Protein AF-A0A0F9LMU4-F1 (afdb_monomer_lite)

Structure (mmCIF, N/CA/C/O backbone):
data_AF-A0A0F9LMU4-F1
#
_entry.id   AF-A0A0F9LMU4-F1
#
loop_
_atom_site.group_PDB
_atom_site.id
_atom_site.type_symbol
_atom_site.label_atom_id
_atom_site.label_alt_id
_atom_site.label_comp_id
_atom_site.label_asym_id
_atom_site.label_entity_id
_atom_site.label_seq_id
_atom_site.pdbx_PDB_ins_code
_atom_site.Cartn_x
_atom_site.Cartn_y
_atom_site.Cartn_z
_atom_site.occupancy
_atom_site.B_iso_or_equiv
_atom_site.auth_seq_id
_atom_site.auth_comp_id
_atom_site.auth_asym_id
_atom_site.auth_atom_id
_atom_site.pdbx_PDB_model_num
ATOM 1 N N . MET A 1 1 ? -14.928 20.317 10.420 1.00 42.31 1 MET A N 1
ATOM 2 C CA . MET A 1 1 ? -14.097 19.118 10.669 1.00 42.31 1 MET A CA 1
ATOM 3 C C . MET A 1 1 ? -14.997 18.033 11.236 1.00 42.31 1 MET A C 1
ATOM 5 O O . MET A 1 1 ? -15.622 18.282 12.255 1.00 42.31 1 MET A O 1
ATOM 9 N N . ALA A 1 2 ? -15.142 16.893 10.556 1.00 41.88 2 ALA A N 1
ATOM 10 C CA . ALA A 1 2 ? -15.911 15.764 11.082 1.00 41.88 2 ALA A CA 1
ATOM 11 C C . ALA A 1 2 ? -15.185 15.178 12.304 1.00 41.88 2 ALA A C 1
ATOM 13 O O . ALA A 1 2 ? -13.968 15.004 12.253 1.00 41.88 2 ALA A O 1
ATOM 14 N N . ASP A 1 3 ? -15.907 14.909 13.393 1.00 44.94 3 ASP A N 1
ATOM 15 C CA . ASP A 1 3 ? -15.361 14.328 14.623 1.00 44.94 3 ASP A CA 1
ATOM 16 C C . ASP A 1 3 ? -14.855 12.901 14.332 1.00 44.94 3 ASP A C 1
ATOM 18 O O . ASP A 1 3 ? -15.612 11.926 14.314 1.00 44.94 3 ASP A O 1
ATOM 22 N N . GLN A 1 4 ? -13.565 12.781 14.002 1.00 49.03 4 GLN A N 1
ATOM 23 C CA . GLN A 1 4 ? -12.946 11.538 13.527 1.00 49.03 4 GLN A CA 1
ATOM 24 C C . GLN A 1 4 ? -12.844 10.439 14.608 1.00 49.03 4 GLN A C 1
ATOM 26 O O . GLN A 1 4 ? -12.289 9.377 14.335 1.00 49.03 4 GLN A O 1
ATOM 31 N N . GLY A 1 5 ? -13.349 10.650 15.833 1.00 53.41 5 GLY A N 1
ATOM 32 C CA . GLY A 1 5 ? -12.989 9.806 16.981 1.00 53.41 5 GLY A CA 1
ATOM 33 C C . GLY A 1 5 ? -14.108 9.089 17.742 1.00 53.41 5 GLY A C 1
ATOM 34 O O . GLY A 1 5 ? -13.794 8.223 18.564 1.00 53.41 5 GLY A O 1
ATOM 35 N N . ARG A 1 6 ? -15.394 9.414 17.548 1.00 58.44 6 ARG A N 1
ATOM 36 C CA . ARG A 1 6 ? -16.415 9.101 18.577 1.00 58.44 6 ARG A CA 1
ATOM 37 C C . ARG A 1 6 ? -17.652 8.357 18.077 1.00 58.44 6 ARG A C 1
ATOM 39 O O . ARG A 1 6 ? -18.775 8.691 18.428 1.00 58.44 6 ARG A O 1
ATOM 46 N N . TRP A 1 7 ? -17.452 7.302 17.295 1.00 61.25 7 TRP A N 1
ATOM 47 C CA . TRP A 1 7 ? -18.550 6.452 16.832 1.00 61.25 7 TRP A CA 1
ATOM 48 C C . TRP A 1 7 ? -18.740 5.283 17.811 1.00 61.25 7 TRP A C 1
ATOM 50 O O . TRP A 1 7 ? -17.792 4.551 18.119 1.00 61.25 7 TRP A O 1
ATOM 60 N N . PHE A 1 8 ? -19.959 5.121 18.332 1.00 68.38 8 PHE A N 1
ATOM 61 C CA . PHE A 1 8 ? -20.390 3.909 19.029 1.00 68.38 8 PHE A CA 1
ATOM 62 C C . PHE A 1 8 ? -21.061 2.996 18.009 1.00 68.38 8 PHE A C 1
ATOM 64 O O . PHE A 1 8 ? -22.099 3.340 17.444 1.00 68.38 8 PHE A O 1
ATOM 71 N N . LYS A 1 9 ? -20.420 1.862 17.718 1.00 69.88 9 LYS A N 1
ATOM 72 C CA . LYS A 1 9 ? -20.885 0.937 16.693 1.00 69.88 9 LYS A CA 1
ATOM 73 C C . LYS A 1 9 ? -21.822 -0.081 17.328 1.00 69.88 9 LYS A C 1
ATOM 75 O O . LYS A 1 9 ? -21.384 -1.013 17.994 1.00 69.88 9 LYS A O 1
ATOM 80 N N . LEU A 1 10 ? -23.115 0.087 17.088 1.00 73.12 10 LEU A N 1
ATOM 81 C CA . LEU A 1 10 ? -24.091 -0.948 17.386 1.00 73.12 10 LEU A CA 1
ATOM 82 C C . LEU A 1 10 ? -24.068 -1.967 16.242 1.00 73.12 10 LEU A C 1
ATOM 84 O O . LEU A 1 10 ? -24.432 -1.654 15.109 1.00 73.12 10 LEU A O 1
ATOM 88 N N . TRP A 1 11 ? -23.561 -3.166 16.507 1.00 72.56 11 TRP A N 1
ATOM 89 C CA . TRP A 1 11 ? -23.526 -4.233 15.510 1.00 72.56 11 TRP A CA 1
ATOM 90 C C . TRP A 1 11 ? -24.927 -4.815 15.317 1.00 72.56 11 TRP A C 1
ATOM 92 O O . TRP A 1 11 ? -25.679 -4.918 16.279 1.00 72.56 11 TRP A O 1
ATOM 102 N N . ILE A 1 12 ? -25.252 -5.266 14.099 1.00 72.44 12 ILE A N 1
ATOM 103 C CA . ILE A 1 12 ? -26.524 -5.960 13.803 1.00 72.44 12 ILE A CA 1
ATOM 104 C C . ILE A 1 12 ? -26.724 -7.156 14.747 1.00 72.44 12 ILE A C 1
ATOM 106 O O . ILE A 1 12 ? -27.839 -7.443 15.167 1.00 72.44 12 ILE A O 1
ATOM 110 N N . THR A 1 13 ? -25.626 -7.800 15.151 1.00 74.44 13 THR A N 1
ATOM 111 C CA . THR A 1 13 ? -25.626 -8.916 16.102 1.00 74.44 13 THR A CA 1
ATOM 112 C C . THR A 1 13 ? -26.146 -8.548 17.490 1.00 74.44 13 THR A C 1
ATOM 114 O O . THR A 1 13 ? -26.478 -9.452 18.239 1.00 74.44 13 THR A O 1
ATOM 117 N N . ALA A 1 14 ? -26.229 -7.261 17.854 1.00 82.19 14 ALA A N 1
ATOM 118 C CA . ALA A 1 14 ? -26.833 -6.841 19.119 1.00 82.19 14 ALA A CA 1
ATOM 119 C C . ALA A 1 14 ? -28.329 -7.196 19.191 1.00 82.19 14 ALA A C 1
ATOM 121 O O . ALA A 1 14 ? -28.829 -7.458 20.277 1.00 82.19 14 ALA A O 1
ATOM 122 N N . ASN A 1 15 ? -29.020 -7.267 18.046 1.00 78.62 15 ASN A N 1
ATOM 123 C CA . ASN A 1 15 ? -30.423 -7.692 17.983 1.00 78.62 15 ASN A CA 1
ATOM 124 C C . ASN A 1 15 ? -30.608 -9.199 18.204 1.00 78.62 15 ASN A C 1
ATOM 126 O O . ASN A 1 15 ? -31.727 -9.647 18.411 1.00 78.62 15 ASN A O 1
ATOM 130 N N . THR A 1 16 ? -29.533 -9.981 18.107 1.00 81.75 16 THR A N 1
ATOM 131 C CA . THR A 1 16 ? -29.550 -11.444 18.240 1.00 81.75 16 THR A CA 1
ATOM 132 C C . THR A 1 16 ? -28.607 -11.909 19.348 1.00 81.75 16 THR A C 1
ATOM 134 O O . THR A 1 16 ? -28.132 -13.041 19.314 1.00 81.75 16 THR A O 1
ATOM 137 N N . ASP A 1 17 ? -28.231 -11.015 20.265 1.00 85.62 17 ASP A N 1
ATOM 138 C CA . ASP A 1 17 ? -27.336 -11.342 21.368 1.00 85.62 17 ASP A CA 1
ATOM 139 C C . ASP A 1 17 ? -28.154 -11.884 22.549 1.00 85.62 17 ASP A C 1
ATOM 141 O O . ASP A 1 17 ? -28.981 -11.135 23.078 1.00 85.62 17 ASP A O 1
ATOM 145 N N . PRO A 1 18 ? -27.920 -13.129 23.003 1.00 89.06 18 PRO A N 1
ATOM 146 C CA . PRO A 1 18 ? -28.661 -13.707 24.125 1.00 89.06 18 PRO A CA 1
ATOM 147 C C . PRO A 1 18 ? -28.556 -12.882 25.417 1.00 89.06 18 PRO A C 1
ATOM 149 O O . PRO A 1 18 ? -29.489 -12.855 26.218 1.00 89.06 18 PRO A O 1
ATOM 152 N N . ASP A 1 19 ? -27.444 -12.162 25.612 1.00 88.44 19 ASP A N 1
ATOM 153 C CA . ASP A 1 19 ? -27.254 -11.304 26.786 1.00 88.44 19 ASP A CA 1
ATOM 154 C C . ASP A 1 19 ? -28.173 -10.067 26.755 1.00 88.44 19 ASP A C 1
ATOM 156 O O . ASP A 1 19 ? -28.460 -9.481 27.799 1.00 88.44 19 ASP A O 1
ATOM 160 N N . LEU A 1 20 ? -28.606 -9.640 25.562 1.00 90.69 20 LEU A N 1
ATOM 161 C CA . LEU A 1 20 ? -29.430 -8.444 25.345 1.00 90.69 20 LEU A CA 1
ATOM 162 C C . LEU A 1 20 ? -30.905 -8.774 25.102 1.00 90.69 20 LEU A C 1
ATOM 164 O O . LEU A 1 20 ? -31.745 -7.899 25.302 1.00 90.69 20 LEU A O 1
ATOM 168 N N . GLU A 1 21 ? -31.223 -10.011 24.717 1.00 88.56 21 GLU A N 1
ATOM 169 C CA . GLU A 1 21 ? -32.582 -10.474 24.398 1.00 88.56 21 GLU A CA 1
ATOM 170 C C . GLU A 1 21 ? -33.564 -10.290 25.565 1.00 88.56 21 GLU A C 1
ATOM 172 O O . GLU A 1 21 ? -34.730 -9.962 25.363 1.00 88.56 21 GLU A O 1
ATOM 177 N N . ASN A 1 22 ? -33.074 -10.416 26.800 1.00 89.38 22 ASN A N 1
ATOM 178 C CA . ASN A 1 22 ? -33.888 -10.267 28.008 1.00 89.38 22 ASN A CA 1
ATOM 179 C C . ASN A 1 22 ? -34.106 -8.804 28.438 1.00 89.38 22 ASN A C 1
ATOM 181 O O . ASN A 1 22 ? -34.811 -8.545 29.417 1.00 89.38 22 ASN A O 1
ATOM 185 N N . LEU A 1 23 ? -33.498 -7.827 27.754 1.00 93.50 23 LEU A N 1
ATOM 186 C CA . LEU A 1 23 ? -33.724 -6.418 28.060 1.00 93.50 23 LEU A CA 1
ATOM 187 C C . LEU A 1 23 ? -35.050 -5.950 27.463 1.00 93.50 23 LEU A C 1
ATOM 189 O O . LEU A 1 23 ? -35.332 -6.139 26.283 1.00 93.50 23 LEU A O 1
ATOM 193 N N . THR A 1 24 ? -35.832 -5.221 28.259 1.00 95.31 24 THR A N 1
ATOM 194 C CA . THR A 1 24 ? -36.949 -4.443 27.713 1.00 95.31 24 THR A CA 1
ATOM 195 C C . THR A 1 24 ? -36.428 -3.443 26.680 1.00 95.31 24 THR A C 1
ATOM 197 O O . THR A 1 24 ? -35.298 -2.960 26.789 1.00 95.31 24 THR A O 1
ATOM 200 N N . LEU A 1 25 ? -37.260 -3.066 25.705 1.00 94.25 25 LEU A N 1
ATOM 201 C CA . LEU A 1 25 ? -36.871 -2.101 24.668 1.00 94.25 25 LEU A CA 1
ATOM 202 C C . LEU A 1 25 ? -36.347 -0.780 25.264 1.00 94.25 25 LEU A C 1
ATOM 204 O O . LEU A 1 25 ? -35.390 -0.190 24.759 1.00 94.25 25 LEU A O 1
ATOM 208 N N . GLU A 1 26 ? -36.937 -0.341 26.378 1.00 96.25 26 GLU A N 1
ATOM 209 C CA . GLU A 1 26 ? -36.482 0.829 27.127 1.00 96.25 26 GLU A CA 1
ATOM 210 C C . GLU A 1 26 ? -35.055 0.643 27.668 1.00 96.25 26 GLU A C 1
ATOM 212 O O . GLU A 1 26 ? -34.193 1.503 27.462 1.00 96.25 26 GLU A O 1
ATOM 217 N N . ASN A 1 27 ? -34.771 -0.493 28.310 1.00 95.75 27 ASN A N 1
ATOM 218 C CA . ASN A 1 27 ? -33.451 -0.779 28.868 1.00 95.75 27 ASN A CA 1
ATOM 219 C C . ASN A 1 27 ? -32.407 -1.065 27.784 1.00 95.75 27 ASN A C 1
ATOM 221 O O . ASN A 1 27 ? -31.263 -0.641 27.936 1.00 95.75 27 ASN A O 1
ATOM 225 N N . PHE A 1 28 ? -32.790 -1.673 26.661 1.00 94.81 28 PHE A N 1
ATOM 226 C CA . PHE A 1 28 ? -31.930 -1.801 25.484 1.00 94.81 28 PHE A CA 1
ATOM 227 C C . PHE A 1 28 ? -31.537 -0.422 24.927 1.00 94.81 28 PHE A C 1
ATOM 229 O O . PHE A 1 28 ? -30.363 -0.157 24.649 1.00 94.81 28 PHE A O 1
ATOM 236 N N . GLY A 1 29 ? -32.496 0.506 24.841 1.00 94.88 29 GLY A N 1
ATOM 237 C CA . GLY A 1 29 ? -32.233 1.893 24.456 1.00 94.88 29 GLY A CA 1
ATOM 238 C C . GLY A 1 29 ? -31.291 2.609 25.431 1.00 94.88 29 GLY A C 1
ATOM 239 O O . GLY A 1 29 ? -30.350 3.287 25.003 1.00 94.88 29 GLY A O 1
ATOM 240 N N . ARG A 1 30 ? -31.489 2.428 26.744 1.00 97.06 30 ARG A N 1
ATOM 241 C CA . ARG A 1 30 ? -30.582 2.960 27.780 1.00 97.06 30 ARG A CA 1
ATOM 242 C C . ARG A 1 30 ? -29.182 2.349 27.681 1.00 97.06 30 ARG A C 1
ATOM 244 O O . ARG A 1 30 ? -28.205 3.089 27.778 1.00 97.06 30 ARG A O 1
ATOM 251 N N . TRP A 1 31 ? -29.072 1.051 27.413 1.00 95.06 31 TRP A N 1
ATOM 252 C CA . TRP A 1 31 ? -27.801 0.353 27.211 1.00 95.06 31 TRP A CA 1
ATOM 253 C C . TRP A 1 31 ? -27.045 0.889 25.986 1.00 95.06 31 TRP A C 1
ATOM 255 O O . TRP A 1 31 ? -25.859 1.212 26.082 1.00 95.06 31 TRP A O 1
ATOM 265 N N . CYS A 1 32 ? -27.735 1.116 24.862 1.00 93.19 32 CYS A N 1
ATOM 266 C CA . CYS A 1 32 ? -27.133 1.725 23.670 1.00 93.19 32 CYS A CA 1
ATOM 267 C C . CYS A 1 32 ? -26.590 3.129 23.976 1.00 93.19 32 CYS A C 1
ATOM 269 O O . CYS A 1 32 ? -25.464 3.477 23.611 1.00 93.19 32 CYS A O 1
ATOM 271 N N . ARG A 1 33 ? -27.387 3.939 24.685 1.00 94.56 33 ARG A N 1
ATOM 272 C CA . ARG A 1 33 ? -26.988 5.285 25.111 1.00 94.56 33 ARG A CA 1
ATOM 273 C C . ARG A 1 33 ? -25.798 5.252 26.062 1.00 94.56 33 ARG A C 1
ATOM 275 O O . ARG A 1 33 ? -24.892 6.072 25.917 1.00 94.56 33 ARG A O 1
ATOM 282 N N . PHE A 1 34 ? -25.769 4.300 26.993 1.00 95.00 34 PHE A N 1
ATOM 283 C CA . PHE A 1 34 ? -24.627 4.099 27.875 1.00 95.00 34 PHE A CA 1
ATOM 284 C C . PHE A 1 34 ? -23.364 3.777 27.082 1.00 95.00 34 PHE A C 1
ATOM 286 O O . PHE A 1 34 ? -22.330 4.387 27.332 1.00 95.00 34 PHE A O 1
ATOM 293 N N . GLY A 1 35 ? -23.445 2.900 26.082 1.00 92.56 35 GLY A N 1
ATOM 294 C CA . GLY A 1 35 ? -22.307 2.597 25.219 1.00 92.56 35 GLY A CA 1
ATOM 295 C C . GLY A 1 35 ? -21.756 3.819 24.487 1.00 92.56 35 GLY A C 1
ATOM 296 O O . GLY A 1 35 ? -20.542 4.033 24.464 1.00 92.56 35 GLY A O 1
ATOM 297 N N . ALA A 1 36 ? -22.630 4.682 23.966 1.00 91.44 36 ALA A N 1
ATOM 298 C CA . ALA A 1 36 ? -22.216 5.954 23.376 1.00 91.44 36 ALA A CA 1
ATOM 299 C C . ALA A 1 36 ? -21.546 6.886 24.400 1.00 91.44 36 ALA A C 1
ATOM 301 O O . ALA A 1 36 ? -20.478 7.443 24.135 1.00 91.44 36 ALA A O 1
ATOM 302 N N . PHE A 1 37 ? -22.122 7.001 25.597 1.00 93.50 37 PHE A N 1
ATOM 303 C CA . PHE A 1 37 ? -21.564 7.806 26.683 1.00 93.50 37 PHE A CA 1
ATOM 304 C C . PHE A 1 37 ? -20.191 7.292 27.139 1.00 93.50 37 PHE A C 1
ATOM 306 O O . PHE A 1 37 ? -19.242 8.063 27.282 1.00 93.50 37 PHE A O 1
ATOM 313 N N . LEU A 1 38 ? -20.052 5.977 27.290 1.00 92.62 38 LEU A N 1
ATOM 314 C CA . LEU A 1 38 ? -18.822 5.301 27.685 1.00 92.62 38 LEU A CA 1
ATOM 315 C C . LEU A 1 38 ? -17.719 5.463 26.632 1.00 92.62 38 LEU A C 1
ATOM 317 O O . LEU A 1 38 ? -16.554 5.602 26.990 1.00 92.62 38 LEU A O 1
ATOM 321 N N . LYS A 1 39 ? -18.069 5.531 25.339 1.00 88.94 39 LYS A N 1
ATOM 322 C CA . LYS A 1 39 ? -17.109 5.867 24.272 1.00 88.94 39 LYS A CA 1
ATOM 323 C C . LYS A 1 39 ? -16.612 7.303 24.397 1.00 88.94 39 LYS A C 1
ATOM 325 O O . LYS A 1 39 ? -15.436 7.564 24.159 1.00 88.94 39 LYS A O 1
ATOM 330 N N . ALA A 1 40 ? -17.512 8.232 24.706 1.00 89.81 40 ALA A N 1
ATOM 331 C CA . ALA A 1 40 ? -17.200 9.654 24.739 1.00 89.81 40 ALA A CA 1
ATOM 332 C C . ALA A 1 40 ? -16.434 10.079 26.002 1.00 89.81 40 ALA A C 1
ATOM 334 O O . ALA A 1 40 ? -15.639 11.020 25.936 1.00 89.81 40 ALA A O 1
ATOM 335 N N . HIS A 1 41 ? -16.682 9.407 27.129 1.00 92.38 41 HIS A N 1
ATOM 336 C CA . HIS A 1 41 ? -16.233 9.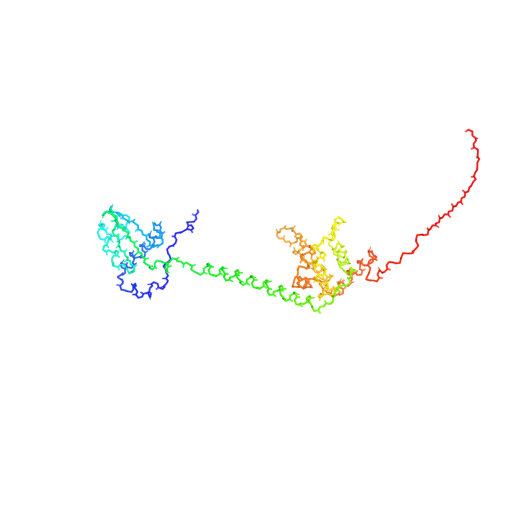850 28.453 1.00 92.38 41 HIS A CA 1
ATOM 337 C C . HIS A 1 41 ? -15.500 8.779 29.268 1.00 92.38 41 HIS A C 1
ATOM 339 O O . HIS A 1 41 ? -14.900 9.101 30.291 1.00 92.38 41 HIS A O 1
ATOM 345 N N . GLY A 1 42 ? -15.563 7.515 28.852 1.00 92.00 42 GLY A N 1
ATOM 346 C CA . GLY A 1 42 ? -14.897 6.405 29.521 1.00 92.00 42 GLY A CA 1
ATOM 347 C C . GLY A 1 42 ? -13.570 6.017 28.880 1.00 92.00 42 GLY A C 1
ATOM 348 O O . GLY A 1 42 ? -13.184 6.494 27.813 1.00 92.00 42 GLY A O 1
ATOM 349 N N . THR A 1 43 ? -12.896 5.071 29.527 1.00 90.75 43 THR A N 1
ATOM 350 C CA . THR A 1 43 ? -11.635 4.487 29.069 1.00 90.75 43 THR A CA 1
ATOM 351 C C . THR A 1 43 ? -11.760 2.973 29.105 1.00 90.75 43 THR A C 1
ATOM 353 O O . THR A 1 43 ? -11.957 2.393 30.167 1.00 90.75 43 THR A O 1
ATOM 356 N N . ARG A 1 44 ? -11.638 2.321 27.940 1.00 88.38 44 ARG A N 1
ATOM 357 C CA . ARG A 1 44 ? -11.642 0.848 27.803 1.00 88.38 44 ARG A CA 1
ATOM 358 C C . ARG A 1 44 ? -12.833 0.150 28.479 1.00 88.38 44 ARG A C 1
ATOM 360 O O . ARG A 1 44 ? -12.680 -0.916 29.058 1.00 88.38 44 ARG A O 1
ATOM 367 N N . GLY A 1 45 ? -14.018 0.743 28.373 1.00 91.31 45 GLY A N 1
ATOM 368 C CA . GLY A 1 45 ? -15.232 0.160 28.942 1.00 91.31 45 GLY A CA 1
ATOM 369 C C . GLY A 1 45 ? -15.439 0.480 30.419 1.00 91.31 45 GLY A C 1
ATOM 370 O O . GLY A 1 45 ? -16.376 -0.038 31.013 1.00 91.31 45 GLY A O 1
ATOM 371 N N . THR A 1 46 ? -14.616 1.347 31.007 1.00 95.12 46 THR A N 1
ATOM 372 C CA . THR A 1 46 ? -14.753 1.782 32.399 1.00 95.12 46 THR A CA 1
ATOM 373 C C . THR A 1 46 ? -14.998 3.284 32.477 1.00 95.12 46 THR A C 1
ATOM 375 O O . THR A 1 46 ? -14.425 4.064 31.711 1.00 95.12 46 THR A O 1
ATOM 378 N N . ILE A 1 47 ? -15.838 3.704 33.420 1.00 96.25 47 ILE A N 1
ATOM 379 C CA . ILE A 1 47 ? -16.089 5.111 33.733 1.00 96.25 47 ILE A CA 1
ATOM 380 C C . ILE A 1 47 ? -16.266 5.311 35.236 1.00 96.25 47 ILE A C 1
ATOM 382 O O . ILE A 1 47 ? -16.826 4.466 35.929 1.00 96.25 47 ILE A O 1
ATOM 386 N N . LYS A 1 48 ? -15.797 6.453 35.738 1.00 96.06 48 LYS A N 1
ATOM 387 C CA . LYS A 1 48 ? -16.011 6.887 37.121 1.00 96.06 48 LYS A CA 1
ATOM 388 C C . LYS A 1 48 ? -17.075 7.970 37.144 1.00 96.06 48 LYS A C 1
ATOM 390 O O . LYS A 1 48 ? -16.985 8.936 36.389 1.00 96.06 48 LYS A O 1
ATOM 395 N N . ILE A 1 49 ? -18.065 7.811 38.010 1.00 95.38 49 ILE A N 1
ATOM 396 C CA . ILE A 1 49 ? -19.224 8.695 38.119 1.00 95.38 49 ILE A CA 1
ATOM 397 C C . ILE A 1 49 ? -19.426 9.116 39.575 1.00 95.38 49 ILE A C 1
ATOM 399 O O . ILE A 1 49 ? -19.087 8.382 40.504 1.00 95.38 49 ILE A O 1
ATOM 403 N N . LYS A 1 50 ? -19.949 10.327 39.771 1.00 95.25 50 LYS A N 1
ATOM 404 C CA . LYS A 1 50 ? -20.237 10.911 41.086 1.00 95.25 50 LYS A CA 1
ATOM 405 C C . LYS A 1 50 ? -21.644 11.527 41.078 1.00 95.25 50 LYS A C 1
ATOM 407 O O . LYS A 1 50 ? -22.047 12.051 40.030 1.00 95.25 50 LYS A O 1
ATOM 412 N N . PRO A 1 51 ? -22.373 11.524 42.209 1.00 95.25 51 PRO A N 1
ATOM 413 C CA . PRO A 1 51 ? -23.596 12.301 42.360 1.00 95.25 51 PRO A CA 1
ATOM 414 C C . PRO A 1 51 ? -23.351 13.794 42.067 1.00 95.25 51 PRO A C 1
ATOM 416 O O . PRO A 1 51 ? -22.259 14.299 42.334 1.00 95.25 51 PRO A O 1
ATOM 419 N N . PRO A 1 52 ? -24.335 14.520 41.510 1.00 94.94 52 PRO A N 1
ATOM 420 C CA . PRO A 1 52 ? -25.684 14.060 41.168 1.00 94.94 52 PRO A CA 1
ATOM 421 C C . PRO A 1 52 ? -25.778 13.305 39.830 1.00 94.94 52 PRO A C 1
ATOM 423 O O . PRO A 1 52 ? -26.858 12.865 39.465 1.00 94.94 52 PRO A O 1
ATOM 426 N N . GLY A 1 53 ? -24.690 13.193 39.057 1.00 94.06 53 GLY A N 1
ATOM 427 C CA . GLY A 1 53 ? -24.679 12.439 37.797 1.00 94.06 53 GLY A CA 1
ATOM 428 C C . GLY A 1 53 ? -25.678 12.910 36.728 1.00 94.06 53 GLY A C 1
ATOM 429 O O . GLY A 1 53 ? -26.065 12.109 35.882 1.00 94.06 53 GLY A O 1
ATOM 430 N N . LYS A 1 54 ? -26.072 14.196 36.726 1.00 96.88 54 LYS A N 1
ATOM 431 C CA . LYS A 1 54 ? -27.154 14.762 35.884 1.00 96.88 54 LYS A CA 1
ATOM 432 C C . LYS A 1 54 ? -27.117 14.343 34.410 1.00 96.88 54 LYS A C 1
ATOM 434 O O . LYS A 1 54 ? -28.165 14.110 33.820 1.00 96.88 54 LYS A O 1
ATOM 439 N N . ALA A 1 55 ? -25.927 14.235 33.813 1.00 96.50 55 ALA A N 1
ATOM 440 C CA . ALA A 1 55 ? -25.784 13.793 32.427 1.00 96.50 55 ALA A CA 1
ATOM 441 C C . ALA A 1 55 ? -26.350 12.380 32.211 1.00 96.50 55 ALA A C 1
ATOM 443 O O . ALA A 1 55 ? -27.093 12.164 31.260 1.00 96.50 55 ALA A O 1
ATOM 444 N N . LEU A 1 56 ? -26.053 11.444 33.117 1.00 97.06 56 LEU A N 1
ATOM 445 C CA . LEU A 1 56 ? -26.578 10.080 33.074 1.00 97.06 56 LEU A CA 1
ATOM 446 C C . LEU A 1 56 ? -28.057 10.023 33.455 1.00 97.06 56 LEU A C 1
ATOM 448 O O . LEU A 1 56 ? -28.800 9.286 32.813 1.00 97.06 56 LEU A O 1
ATOM 452 N N . CYS A 1 57 ? -28.502 10.842 34.414 1.00 97.88 57 CYS A N 1
ATOM 453 C CA . CYS A 1 57 ? -29.926 10.958 34.737 1.00 97.88 57 CYS A CA 1
ATOM 454 C C . CYS A 1 57 ? -30.739 11.355 33.497 1.00 97.88 57 CYS A C 1
ATOM 456 O O . CYS A 1 57 ? -31.684 10.668 33.115 1.00 97.88 57 CYS A O 1
ATOM 458 N N . ASN A 1 58 ? -30.298 12.395 32.785 1.00 97.62 58 ASN A N 1
ATOM 459 C CA . ASN A 1 58 ? -30.929 12.842 31.543 1.00 97.62 58 ASN A CA 1
ATOM 460 C C . ASN A 1 58 ? -30.823 11.787 30.431 1.00 97.62 58 ASN A C 1
ATOM 462 O O . ASN A 1 58 ? -3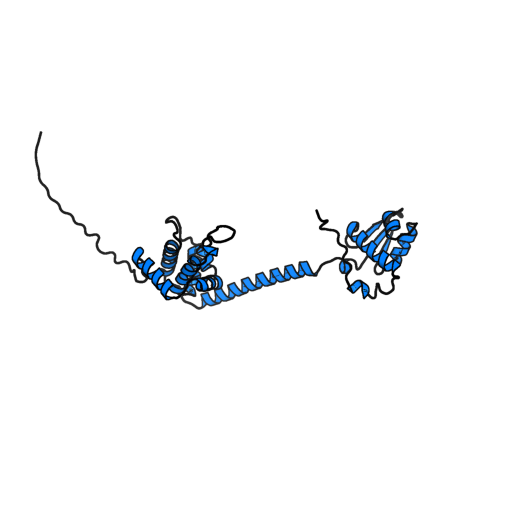1.785 11.545 29.700 1.00 97.62 58 ASN A O 1
ATOM 466 N N . LEU A 1 59 ? -29.661 11.136 30.312 1.00 97.06 59 LEU A N 1
ATOM 467 C CA . LEU A 1 59 ? -29.411 10.107 29.305 1.00 97.06 59 LEU A CA 1
ATOM 468 C C . LEU A 1 59 ? -30.356 8.908 29.471 1.00 97.06 59 LEU A C 1
ATOM 470 O O . LEU A 1 59 ? -30.906 8.418 28.478 1.00 97.06 59 LEU A O 1
ATOM 474 N N . PHE A 1 60 ? -30.562 8.465 30.713 1.00 97.81 60 PHE A N 1
ATOM 475 C CA . PHE A 1 60 ? -31.433 7.342 31.064 1.00 97.81 60 PHE A CA 1
ATOM 476 C C . PHE A 1 60 ? -32.884 7.746 31.331 1.00 97.81 60 PHE A C 1
ATOM 478 O O . PHE A 1 60 ? -33.731 6.862 31.443 1.00 97.81 60 PHE A O 1
ATOM 485 N N . ARG A 1 61 ? -33.185 9.051 31.351 1.00 97.62 61 ARG A N 1
ATOM 486 C CA . ARG A 1 61 ? -34.505 9.610 31.680 1.00 97.62 61 ARG A CA 1
ATOM 487 C C . ARG A 1 61 ? -34.998 9.153 33.057 1.00 97.62 61 ARG A C 1
ATOM 489 O O . ARG A 1 61 ? -36.108 8.653 33.186 1.00 97.62 61 ARG A O 1
ATOM 496 N N . VAL A 1 62 ? -34.139 9.310 34.055 1.00 97.69 62 VAL A N 1
ATOM 497 C CA . VAL A 1 62 ? -34.395 8.995 35.468 1.00 97.69 62 VAL A CA 1
ATOM 498 C C . VAL A 1 62 ? -34.191 10.250 36.314 1.00 97.69 62 VAL A C 1
ATOM 500 O O . VAL A 1 62 ? -33.476 11.164 35.891 1.00 97.69 62 VAL A O 1
ATOM 503 N N . GLN A 1 63 ? -34.834 10.331 37.477 1.00 97.44 63 GLN A N 1
ATOM 504 C CA . GLN A 1 63 ? -34.820 11.560 38.283 1.00 97.44 63 GLN A CA 1
ATOM 505 C C . GLN A 1 63 ? -33.613 11.624 39.217 1.00 97.44 63 GLN A C 1
ATOM 507 O O . GLN A 1 63 ? -33.047 12.697 39.444 1.00 97.44 63 GLN A O 1
ATOM 512 N N . THR A 1 64 ? -33.202 10.471 39.738 1.00 97.94 64 THR A N 1
ATOM 513 C CA . THR A 1 64 ? -32.199 10.377 40.798 1.00 97.94 64 THR A CA 1
ATOM 514 C C . THR A 1 64 ? -30.950 9.628 40.346 1.00 97.94 64 THR A C 1
ATOM 516 O O . THR A 1 64 ? -30.958 8.844 39.396 1.00 97.94 64 THR A O 1
ATOM 519 N N . PHE A 1 65 ? -29.839 9.876 41.042 1.00 96.69 65 PHE A N 1
ATOM 520 C CA . PHE A 1 65 ? -28.602 9.132 40.814 1.00 96.69 65 PHE A CA 1
ATOM 521 C C . PHE A 1 65 ? -28.739 7.660 41.232 1.00 96.69 65 PHE A C 1
ATOM 523 O O . PHE A 1 65 ? -28.158 6.788 40.595 1.00 96.69 65 PHE A O 1
ATOM 530 N N . ASP A 1 66 ? -29.549 7.361 42.247 1.00 96.81 66 ASP A N 1
ATOM 531 C CA . ASP A 1 66 ? -29.787 5.984 42.685 1.00 96.81 66 ASP A CA 1
ATOM 532 C C . ASP A 1 66 ? -30.517 5.163 41.617 1.00 96.81 66 ASP A C 1
ATOM 534 O O . ASP A 1 66 ? -30.137 4.021 41.355 1.00 96.81 66 ASP A O 1
ATOM 538 N N . GLU A 1 67 ? -31.483 5.758 40.909 1.00 97.81 67 GLU A N 1
ATOM 539 C CA . GLU A 1 67 ? -32.111 5.127 39.742 1.00 97.81 67 GLU A CA 1
ATOM 540 C C . GLU A 1 67 ? -31.087 4.821 38.640 1.00 97.81 67 GLU A C 1
ATOM 542 O O . GLU A 1 67 ? -31.132 3.745 38.046 1.00 97.81 67 GLU A O 1
ATOM 547 N N . VAL A 1 68 ? -30.110 5.708 38.400 1.00 97.69 68 VAL A N 1
ATOM 548 C CA . VAL A 1 68 ? -29.004 5.432 37.461 1.00 97.69 68 VAL A CA 1
ATOM 549 C C . VAL A 1 68 ? -28.235 4.174 37.884 1.00 97.69 68 VAL A C 1
ATOM 551 O O . VAL A 1 68 ? -27.936 3.326 37.040 1.00 97.69 68 VAL A O 1
ATOM 554 N N . LEU A 1 69 ? -27.939 4.020 39.179 1.00 96.38 69 LEU A N 1
ATOM 555 C CA . LEU A 1 69 ? -27.248 2.837 39.701 1.00 96.38 69 LEU A CA 1
ATOM 556 C C . LEU A 1 69 ? -28.096 1.564 39.574 1.00 96.38 69 LEU A C 1
ATOM 558 O O . LEU A 1 69 ? -27.552 0.501 39.268 1.00 96.38 69 LEU A O 1
ATOM 562 N N . VAL A 1 70 ? -29.416 1.655 39.764 1.00 97.31 70 VAL A N 1
ATOM 563 C CA . VAL A 1 70 ? -30.341 0.535 39.522 1.00 97.31 70 VAL A CA 1
ATOM 564 C C . VAL A 1 70 ? -30.302 0.119 38.053 1.00 97.31 70 VAL A C 1
ATOM 566 O O . VAL A 1 70 ? -30.133 -1.066 37.772 1.00 97.31 70 VAL A O 1
ATOM 569 N N . ILE A 1 71 ? -30.362 1.073 37.119 1.00 97.56 71 ILE A N 1
ATOM 570 C CA . ILE A 1 71 ? -30.281 0.793 35.677 1.00 97.56 71 ILE A CA 1
ATOM 571 C C . ILE A 1 71 ? -28.972 0.083 35.311 1.00 97.56 71 ILE A C 1
ATOM 573 O O . ILE A 1 71 ? -29.002 -0.890 34.560 1.00 97.56 71 ILE A O 1
ATOM 577 N N . PHE A 1 72 ? -27.828 0.492 35.870 1.00 97.12 72 PHE A N 1
ATOM 578 C CA . PHE A 1 72 ? -26.557 -0.189 35.593 1.00 97.12 72 PHE A CA 1
ATOM 579 C C . PHE A 1 72 ? -26.542 -1.657 36.016 1.00 97.12 72 PHE A C 1
ATOM 581 O O . PHE A 1 72 ? -25.912 -2.467 35.339 1.00 97.12 72 PHE A O 1
ATOM 588 N N . ARG A 1 73 ? -27.252 -2.020 37.091 1.00 95.69 73 ARG A N 1
ATOM 589 C CA . ARG A 1 73 ? -27.379 -3.422 37.530 1.00 95.69 73 ARG A CA 1
ATOM 590 C C . ARG A 1 73 ? -28.218 -4.270 36.575 1.00 95.69 73 ARG A C 1
ATOM 592 O O . ARG A 1 73 ? -28.082 -5.487 36.593 1.00 95.69 73 ARG A O 1
ATOM 599 N N . LEU A 1 74 ? -29.064 -3.645 35.754 1.00 95.62 74 LEU A N 1
ATOM 600 C CA . LEU A 1 74 ? -29.865 -4.335 34.741 1.00 95.62 74 LEU A CA 1
ATOM 601 C C . LEU A 1 74 ? -29.074 -4.613 33.461 1.00 95.62 74 LEU A C 1
ATOM 603 O O . LEU A 1 74 ? -29.468 -5.467 32.673 1.00 95.62 74 LEU A O 1
ATOM 607 N N . PHE A 1 75 ? -27.979 -3.890 33.217 1.00 95.69 75 PHE A N 1
ATOM 608 C CA . PHE A 1 75 ? -27.197 -4.077 32.002 1.00 95.69 75 PHE A CA 1
ATOM 609 C C . PHE A 1 75 ? -26.328 -5.338 32.083 1.00 95.69 75 PHE A C 1
ATOM 611 O O . PHE A 1 75 ? -25.570 -5.511 33.043 1.00 95.69 75 PHE A O 1
ATOM 618 N N . PRO A 1 76 ? -26.344 -6.194 31.047 1.00 93.44 76 PRO A N 1
ATOM 619 C CA . PRO A 1 76 ? -25.525 -7.393 31.034 1.00 93.44 76 PRO A CA 1
ATOM 620 C C . PRO A 1 76 ? -24.044 -7.027 31.030 1.00 93.44 76 PRO A C 1
ATOM 622 O O . PRO A 1 76 ? -23.623 -6.015 30.458 1.00 93.44 76 PRO A O 1
ATOM 625 N N . ASN A 1 77 ? -23.230 -7.882 31.648 1.00 93.38 77 ASN A N 1
ATOM 626 C CA . ASN A 1 77 ? -21.776 -7.729 31.696 1.00 93.38 77 ASN A CA 1
ATOM 627 C C . ASN A 1 77 ? -21.290 -6.393 32.299 1.00 93.38 77 ASN A C 1
ATOM 629 O O . ASN A 1 77 ? -20.141 -6.006 32.059 1.00 93.38 77 ASN A O 1
ATOM 633 N N . THR A 1 78 ? -22.135 -5.710 33.076 1.00 95.88 78 THR A N 1
ATOM 634 C CA . THR A 1 78 ? -21.811 -4.453 33.757 1.00 95.88 78 THR A CA 1
ATOM 635 C C . THR A 1 78 ? -21.549 -4.713 35.238 1.00 95.88 78 THR A C 1
ATOM 637 O O . THR A 1 78 ? -22.326 -5.375 35.916 1.00 95.88 78 THR A O 1
ATOM 640 N N . GLU A 1 79 ? -20.427 -4.210 35.742 1.00 96.12 79 GLU A N 1
ATOM 641 C CA . GLU A 1 79 ? -20.038 -4.271 37.149 1.00 96.12 79 GLU A CA 1
ATOM 642 C C . GLU A 1 79 ? -19.955 -2.866 37.735 1.00 96.12 79 GLU A C 1
ATOM 644 O O . GLU A 1 79 ? -19.503 -1.937 37.066 1.00 96.12 79 GLU A O 1
ATOM 649 N N . MET A 1 80 ? -20.319 -2.727 39.010 1.00 95.88 80 MET A N 1
ATOM 650 C CA . MET A 1 80 ? -20.140 -1.490 39.767 1.00 95.88 80 MET A CA 1
ATOM 651 C C . MET A 1 80 ? -19.243 -1.730 40.976 1.00 95.88 80 MET A C 1
ATOM 653 O O . MET A 1 80 ? -19.403 -2.720 41.690 1.00 95.88 80 MET A O 1
ATOM 657 N N . ARG A 1 81 ? -18.317 -0.805 41.221 1.00 94.94 81 ARG A N 1
ATOM 658 C CA . ARG A 1 81 ? -17.419 -0.804 42.379 1.00 94.94 81 ARG A CA 1
ATOM 659 C C . ARG A 1 81 ? -17.450 0.566 43.035 1.00 94.94 81 ARG A C 1
ATOM 661 O O . ARG A 1 81 ? -17.370 1.582 42.353 1.00 94.94 81 ARG A O 1
ATOM 668 N N . TYR A 1 82 ? -17.553 0.601 44.356 1.00 93.19 82 TYR A N 1
ATOM 669 C CA . TYR A 1 82 ? -17.475 1.848 45.109 1.00 93.19 82 TYR A CA 1
ATOM 670 C C . TYR A 1 82 ? -16.005 2.206 45.339 1.00 93.19 82 TYR A C 1
ATOM 672 O O . TYR A 1 82 ? -15.183 1.343 45.654 1.00 93.19 82 TYR A O 1
ATOM 680 N N . GLY A 1 83 ? -15.660 3.470 45.111 1.00 85.25 83 GLY A N 1
ATOM 681 C CA . GLY A 1 83 ? -14.327 3.995 45.371 1.00 85.25 83 GLY A CA 1
ATOM 682 C C . GLY A 1 83 ? -14.013 4.037 46.867 1.00 85.25 83 GLY A C 1
ATOM 683 O O . GLY A 1 83 ? -14.895 3.885 47.707 1.00 85.25 83 GLY A O 1
ATOM 684 N N . LYS A 1 84 ? -12.737 4.283 47.195 1.00 83.31 84 LYS A N 1
ATOM 685 C CA . LYS A 1 84 ? -12.295 4.501 48.586 1.00 83.31 84 LYS A CA 1
ATOM 686 C C . LYS A 1 84 ? -13.049 5.660 49.243 1.00 83.31 84 LYS A C 1
ATOM 688 O O . LYS A 1 84 ? -13.388 5.587 50.417 1.00 83.31 84 LYS A O 1
ATOM 693 N N . ASP A 1 85 ? -13.354 6.681 48.450 1.00 80.25 85 ASP A N 1
ATOM 694 C CA . ASP A 1 85 ? -14.252 7.757 48.833 1.00 80.25 85 ASP A CA 1
ATOM 695 C C . ASP A 1 85 ? -15.670 7.293 48.484 1.00 80.25 85 ASP A C 1
ATOM 697 O O . ASP A 1 85 ? -15.977 7.091 47.303 1.0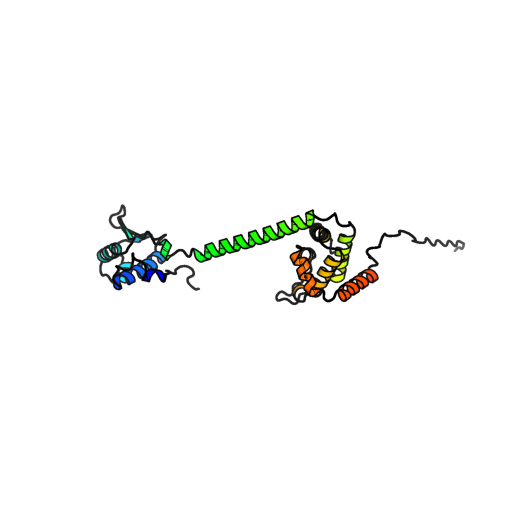0 80.25 85 ASP A O 1
ATOM 701 N N . THR A 1 86 ? -16.535 7.129 49.488 1.00 75.81 86 THR A N 1
ATOM 702 C CA . THR A 1 86 ? -17.898 6.557 49.378 1.00 75.81 86 THR A CA 1
ATOM 703 C C . THR A 1 86 ? -18.809 7.228 48.339 1.00 75.81 86 THR A C 1
ATOM 705 O O . THR A 1 86 ? -19.865 6.704 47.999 1.00 75.81 86 THR A O 1
ATOM 708 N N . VAL A 1 87 ? -18.391 8.373 47.800 1.00 87.38 87 VAL A N 1
ATOM 709 C CA . VAL A 1 87 ? -19.120 9.205 46.838 1.00 87.38 87 VAL A CA 1
ATOM 710 C C . VAL A 1 87 ? -18.873 8.796 45.377 1.00 87.38 87 VAL A C 1
ATOM 712 O O . VAL A 1 87 ? -19.670 9.134 44.502 1.00 87.38 87 VAL A O 1
ATOM 715 N N . THR A 1 88 ? -17.777 8.095 45.066 1.00 93.31 88 THR A N 1
ATOM 716 C CA . THR A 1 88 ? -1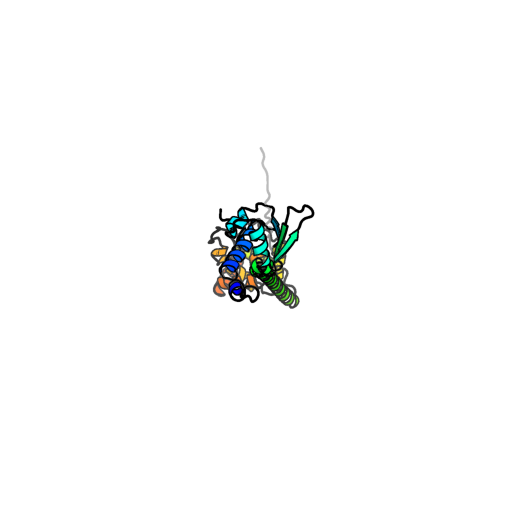7.436 7.748 43.672 1.00 93.31 88 THR A CA 1
ATOM 717 C C . THR A 1 88 ? -17.823 6.313 43.353 1.00 93.31 88 THR A C 1
ATOM 719 O O . THR A 1 88 ? -17.419 5.395 44.062 1.00 93.31 88 THR A O 1
ATOM 722 N N . VAL A 1 89 ? -18.526 6.106 42.242 1.00 95.94 89 VAL A N 1
ATOM 723 C CA . VAL A 1 89 ? -18.834 4.771 41.715 1.00 95.94 89 VAL A CA 1
ATOM 724 C C . VAL A 1 89 ? -18.072 4.568 40.411 1.00 95.94 89 VAL A C 1
ATOM 726 O O . VAL A 1 89 ? -18.108 5.406 39.512 1.00 95.94 89 VAL A O 1
ATOM 729 N N . GLU A 1 90 ? -17.350 3.462 40.306 1.00 96.44 90 GLU A N 1
ATOM 730 C CA . GLU A 1 90 ? -16.721 3.003 39.076 1.00 96.44 90 GLU A CA 1
ATOM 731 C C . GLU A 1 90 ? -17.612 1.948 38.423 1.00 96.44 90 GLU A C 1
ATOM 733 O O . GLU A 1 90 ? -17.952 0.942 39.043 1.00 96.44 90 GLU A O 1
ATOM 738 N N . VAL A 1 91 ? -17.987 2.183 37.170 1.00 97.12 91 VAL A N 1
ATOM 739 C CA . VAL A 1 91 ? -18.809 1.275 36.370 1.00 97.12 91 VAL A CA 1
ATOM 740 C C . VAL A 1 91 ? -17.945 0.715 35.249 1.00 97.12 91 VAL A C 1
ATOM 742 O O . VAL A 1 91 ? -17.329 1.477 34.503 1.00 97.12 91 VAL A O 1
ATOM 745 N N . SER A 1 92 ? -17.894 -0.609 35.130 1.00 96.19 92 SER A N 1
ATOM 746 C CA . SER A 1 92 ? -17.115 -1.319 34.114 1.00 96.19 92 SER A CA 1
ATOM 747 C C . SER A 1 92 ? -17.999 -2.245 33.294 1.00 96.19 92 SER A C 1
ATOM 749 O O . SER A 1 92 ? -18.742 -3.050 33.844 1.00 96.19 92 SER A O 1
ATOM 751 N N . TRP A 1 93 ? -17.880 -2.181 31.973 1.00 94.19 93 TRP A N 1
ATOM 752 C CA . TRP A 1 93 ? -18.583 -3.047 31.038 1.00 94.19 93 TRP A CA 1
ATOM 753 C C . TRP A 1 93 ? -17.601 -4.041 30.408 1.00 94.19 93 TRP A C 1
ATOM 755 O O . TRP A 1 93 ? -16.841 -3.711 29.496 1.00 94.19 93 TRP A O 1
ATOM 765 N N . ARG A 1 94 ? -17.618 -5.287 30.896 1.00 88.25 94 ARG A N 1
ATOM 766 C CA . ARG A 1 94 ? -16.610 -6.319 30.580 1.00 88.25 94 ARG A CA 1
ATOM 767 C C . ARG A 1 94 ? -16.499 -6.643 29.095 1.00 88.25 94 ARG A C 1
ATOM 769 O O . ARG A 1 94 ? -15.399 -6.835 28.590 1.00 88.25 94 ARG A O 1
ATOM 776 N N . ASN A 1 95 ? -17.626 -6.676 28.388 1.00 85.62 95 ASN A N 1
ATOM 777 C CA . ASN A 1 95 ? -17.661 -7.031 26.970 1.00 85.62 95 ASN A CA 1
ATOM 778 C C . ASN A 1 95 ? -17.601 -5.804 26.041 1.00 85.62 95 ASN A C 1
ATOM 780 O O . ASN A 1 95 ? -17.997 -5.871 24.882 1.00 85.62 95 ASN A O 1
ATOM 784 N N . TRP A 1 96 ? -17.114 -4.665 26.539 1.00 86.19 96 TRP A N 1
ATOM 785 C CA . TRP A 1 96 ? -17.013 -3.411 25.791 1.00 86.19 96 TRP A CA 1
ATOM 786 C C . TRP A 1 96 ? -16.304 -3.550 24.437 1.00 86.19 96 TRP A C 1
ATOM 788 O O . TRP A 1 96 ? -16.778 -3.022 23.430 1.00 86.19 96 TRP A O 1
ATOM 798 N N . LEU A 1 97 ? -15.183 -4.281 24.395 1.00 81.62 97 LEU A N 1
ATOM 799 C CA . LEU A 1 97 ? -14.362 -4.411 23.185 1.00 81.62 97 LEU A CA 1
ATOM 800 C C . LEU A 1 97 ? -15.115 -5.084 22.032 1.00 81.62 97 LEU A C 1
ATOM 802 O O . LEU A 1 97 ? -14.937 -4.667 20.887 1.00 81.62 97 LEU A O 1
ATOM 806 N N . LYS A 1 98 ? -16.018 -6.034 22.327 1.00 78.94 98 LYS A N 1
ATOM 807 C CA . LYS A 1 98 ? -16.899 -6.681 21.336 1.00 78.94 98 LYS A CA 1
ATOM 808 C C . LYS A 1 98 ? -17.707 -5.656 20.535 1.00 78.94 98 LYS A C 1
ATOM 810 O O . LYS A 1 98 ? -17.927 -5.846 19.343 1.00 78.94 98 LYS A O 1
ATOM 815 N N . TYR A 1 99 ? -18.100 -4.550 21.167 1.00 77.25 99 TYR A N 1
ATOM 816 C CA . TYR A 1 99 ? -18.936 -3.510 20.564 1.00 77.25 99 TYR A CA 1
ATOM 817 C C . TYR A 1 99 ? -18.144 -2.289 20.063 1.00 77.25 99 TYR A C 1
ATOM 819 O O . TYR A 1 99 ? -18.726 -1.375 19.484 1.00 77.25 99 TYR A O 1
ATOM 827 N N . GLN A 1 100 ? -16.817 -2.260 20.235 1.00 74.88 100 GLN A N 1
ATOM 828 C CA . GLN A 1 100 ? -15.985 -1.101 19.884 1.00 74.88 100 GLN A CA 1
ATOM 829 C C . GLN A 1 100 ? -14.847 -1.388 18.909 1.00 74.88 100 GLN A C 1
ATOM 831 O O . GLN A 1 100 ? -14.582 -0.555 18.042 1.00 74.88 100 GLN A O 1
ATOM 836 N N . GLU A 1 101 ? -14.134 -2.505 19.047 1.00 62.56 101 GLU A N 1
ATOM 837 C CA . GLU A 1 101 ? -12.925 -2.713 18.255 1.00 62.56 101 GLU A CA 1
ATOM 838 C C . GLU A 1 101 ? -13.262 -3.164 16.833 1.00 62.56 101 GLU A C 1
ATOM 840 O O . GLU A 1 101 ? -13.742 -4.274 16.594 1.00 62.56 101 GLU A O 1
ATOM 845 N N . ASP A 1 102 ? -12.946 -2.313 15.854 1.00 58.59 102 ASP A N 1
ATOM 846 C CA . ASP A 1 102 ? -12.899 -2.720 14.455 1.00 58.59 102 ASP A CA 1
ATOM 847 C C . ASP A 1 102 ? -11.650 -3.579 14.209 1.00 58.59 102 ASP A C 1
ATOM 849 O O . ASP A 1 102 ? -10.624 -3.146 13.674 1.00 58.59 102 ASP A O 1
ATOM 853 N N . THR A 1 103 ? -11.740 -4.847 14.603 1.00 56.97 103 THR A N 1
ATOM 854 C CA . THR A 1 103 ? -10.716 -5.851 14.298 1.00 56.97 103 THR A CA 1
ATOM 855 C C . THR A 1 103 ? -10.586 -6.106 12.793 1.00 56.97 103 THR A C 1
ATOM 857 O O . THR A 1 103 ? -9.642 -6.773 12.367 1.00 56.97 103 THR A O 1
ATOM 860 N N . THR A 1 104 ? -11.478 -5.577 11.945 1.00 60.84 104 THR A N 1
ATOM 861 C CA . THR A 1 104 ? -11.486 -5.873 10.511 1.00 60.84 104 THR A CA 1
ATOM 862 C C . THR A 1 104 ? -10.502 -5.004 9.737 1.00 60.84 104 THR A C 1
ATOM 864 O O . THR A 1 104 ? -9.744 -5.546 8.932 1.00 60.84 104 THR A O 1
ATOM 867 N N . VAL A 1 105 ? -10.415 -3.697 10.009 1.00 57.69 105 VAL A N 1
ATOM 868 C CA . VAL A 1 105 ? -9.544 -2.784 9.241 1.00 57.69 105 VAL A CA 1
ATOM 869 C C . VAL A 1 105 ? -8.068 -3.012 9.556 1.00 57.69 105 VAL A C 1
ATOM 871 O O . VAL A 1 105 ? -7.269 -3.227 8.641 1.00 57.69 105 VAL A O 1
ATOM 874 N N . ALA A 1 106 ? -7.692 -3.052 10.837 1.00 61.59 106 ALA A N 1
ATOM 875 C CA . ALA A 1 106 ? -6.302 -3.273 11.240 1.00 61.59 106 ALA A CA 1
ATOM 876 C C . ALA A 1 106 ? -5.791 -4.654 10.792 1.00 61.59 106 ALA A C 1
ATOM 878 O O . ALA A 1 106 ? -4.682 -4.780 10.261 1.00 61.59 106 ALA A O 1
ATOM 879 N N . ARG A 1 107 ? -6.622 -5.698 10.917 1.00 67.81 107 ARG A N 1
ATOM 880 C CA . ARG A 1 107 ? -6.278 -7.060 10.478 1.00 67.81 107 ARG A CA 1
ATOM 881 C C . ARG A 1 107 ? -6.215 -7.173 8.957 1.00 67.81 107 ARG A C 1
ATOM 883 O O . ARG A 1 107 ? -5.304 -7.822 8.442 1.00 67.81 107 ARG A O 1
ATOM 890 N N . ARG A 1 108 ? -7.118 -6.507 8.225 1.00 67.44 108 ARG A N 1
ATOM 891 C CA . ARG A 1 108 ? -7.096 -6.442 6.752 1.00 67.44 108 ARG A CA 1
ATOM 892 C C . ARG A 1 108 ? -5.849 -5.706 6.257 1.00 67.44 108 ARG A C 1
ATOM 894 O O . ARG A 1 108 ? -5.167 -6.224 5.377 1.00 67.44 108 ARG A O 1
ATOM 901 N N . MET A 1 109 ? -5.480 -4.588 6.882 1.00 68.75 109 MET A N 1
ATOM 902 C CA . MET A 1 109 ? -4.239 -3.860 6.586 1.00 68.75 109 MET A CA 1
ATOM 903 C C . MET A 1 109 ? -2.989 -4.695 6.882 1.00 68.75 109 MET A C 1
ATOM 905 O O . MET A 1 109 ? -2.092 -4.773 6.041 1.00 68.75 109 MET A O 1
ATOM 909 N N . LYS A 1 110 ? -2.933 -5.377 8.034 1.00 76.38 110 LYS A N 1
ATOM 910 C CA . LYS A 1 110 ? -1.825 -6.282 8.384 1.00 76.38 110 LYS A CA 1
ATOM 911 C C . LYS A 1 110 ? -1.700 -7.429 7.377 1.00 76.38 110 LYS A C 1
ATOM 913 O O . LYS A 1 110 ? -0.599 -7.701 6.903 1.00 76.38 110 LYS A O 1
ATOM 918 N N . ARG A 1 111 ? -2.821 -8.047 6.986 1.00 74.12 111 ARG A N 1
ATOM 919 C CA . ARG A 1 111 ? -2.859 -9.113 5.970 1.00 74.12 111 ARG A CA 1
ATOM 920 C C . ARG A 1 111 ? -2.412 -8.604 4.600 1.00 74.12 111 ARG A C 1
ATOM 922 O O . ARG A 1 111 ? -1.597 -9.254 3.958 1.00 74.12 111 ARG A O 1
ATOM 929 N N . HIS A 1 112 ? -2.878 -7.431 4.175 1.00 71.62 112 HIS A N 1
ATOM 930 C CA . HIS A 1 112 ? -2.478 -6.827 2.903 1.00 71.62 112 HIS A CA 1
ATOM 931 C C . HIS A 1 112 ? -0.974 -6.504 2.862 1.00 71.62 112 HIS A C 1
ATOM 933 O O . HIS A 1 112 ? -0.296 -6.819 1.884 1.00 71.62 112 HIS A O 1
ATOM 939 N N . ARG A 1 113 ? -0.418 -5.951 3.952 1.00 77.94 113 ARG A N 1
ATOM 940 C CA . ARG A 1 113 ? 1.032 -5.715 4.092 1.00 77.94 113 ARG A CA 1
ATOM 941 C C . ARG A 1 113 ? 1.829 -7.023 4.044 1.00 77.94 113 ARG A C 1
ATOM 943 O O . ARG A 1 113 ? 2.826 -7.094 3.328 1.00 77.94 113 ARG A O 1
ATOM 950 N N . ALA A 1 114 ? 1.371 -8.060 4.748 1.00 76.19 114 ALA A N 1
ATOM 951 C CA . ALA A 1 114 ? 2.014 -9.373 4.746 1.00 76.19 114 ALA A CA 1
ATOM 952 C C . ALA A 1 114 ? 2.006 -10.024 3.350 1.00 76.19 114 ALA A C 1
ATOM 954 O O . ALA A 1 114 ? 3.037 -10.518 2.901 1.00 76.19 114 ALA A O 1
ATOM 955 N N . LEU A 1 115 ? 0.879 -9.959 2.632 1.00 75.50 115 LEU A N 1
ATOM 956 C CA . LEU A 1 115 ? 0.754 -10.488 1.269 1.00 75.50 115 LEU A CA 1
ATOM 957 C C . LEU A 1 115 ? 1.668 -9.759 0.275 1.00 75.50 115 LEU A C 1
ATOM 959 O O . LEU A 1 115 ? 2.349 -10.412 -0.513 1.00 75.50 115 LEU A O 1
ATOM 963 N N . ARG A 1 116 ? 1.748 -8.421 0.341 1.00 74.00 116 ARG A N 1
ATOM 964 C CA . ARG A 1 116 ? 2.679 -7.638 -0.494 1.00 74.00 116 ARG A CA 1
ATOM 965 C C . ARG A 1 116 ? 4.142 -7.995 -0.229 1.00 74.00 116 ARG A C 1
ATOM 967 O O . ARG A 1 116 ? 4.913 -8.116 -1.177 1.00 74.00 116 ARG A O 1
ATOM 974 N N . SER A 1 117 ? 4.514 -8.173 1.041 1.00 77.75 117 SER A N 1
ATOM 975 C CA . SER A 1 117 ? 5.873 -8.580 1.418 1.00 77.75 117 SER A CA 1
ATOM 976 C C . SER A 1 117 ? 6.209 -9.979 0.890 1.00 77.75 117 SER A C 1
ATOM 978 O O . SER A 1 117 ? 7.254 -10.170 0.269 1.00 77.75 117 SER A O 1
ATOM 980 N N . LYS A 1 118 ? 5.282 -10.937 1.043 1.00 72.50 118 LYS A N 1
ATOM 981 C CA . LYS A 1 118 ? 5.446 -12.311 0.551 1.00 72.50 118 LYS A CA 1
ATOM 982 C C . LYS A 1 118 ? 5.608 -12.359 -0.972 1.00 72.50 118 LYS A C 1
ATOM 984 O O . LYS A 1 118 ? 6.565 -12.963 -1.444 1.00 72.50 118 LYS A O 1
ATOM 989 N N . LYS A 1 119 ? 4.757 -11.644 -1.721 1.00 72.62 119 LYS A N 1
ATOM 990 C CA . LYS A 1 119 ? 4.844 -11.565 -3.190 1.00 72.62 119 LYS A CA 1
ATOM 991 C C . LYS A 1 119 ? 6.197 -11.013 -3.659 1.00 72.62 119 LYS A C 1
ATOM 993 O O . LYS A 1 119 ? 6.840 -11.615 -4.510 1.00 72.62 119 LYS A O 1
ATOM 998 N N . ARG A 1 120 ? 6.673 -9.918 -3.048 1.00 71.50 120 ARG A N 1
ATOM 999 C CA . ARG A 1 120 ? 7.990 -9.333 -3.366 1.00 71.50 120 ARG A CA 1
ATOM 1000 C C . ARG A 1 120 ? 9.142 -10.303 -3.072 1.00 71.50 120 ARG A C 1
ATOM 1002 O O . ARG A 1 120 ? 10.127 -10.321 -3.805 1.00 71.50 120 ARG A O 1
ATOM 1009 N N . GLY A 1 121 ? 9.035 -11.086 -1.998 1.00 73.62 121 GLY A N 1
ATOM 1010 C CA . GLY A 1 121 ? 10.021 -12.111 -1.649 1.00 73.62 121 GLY A CA 1
ATOM 1011 C C . GLY A 1 121 ? 10.045 -13.282 -2.635 1.00 73.62 121 GLY A C 1
ATOM 1012 O O . GLY A 1 121 ? 11.121 -13.723 -3.029 1.00 73.62 121 GLY A O 1
ATOM 1013 N N . GLU A 1 122 ? 8.875 -13.759 -3.066 1.00 73.00 122 GLU A N 1
ATOM 1014 C CA . GLU A 1 122 ? 8.748 -14.841 -4.053 1.00 73.00 122 GLU A CA 1
ATOM 1015 C C . GLU A 1 122 ? 9.268 -14.426 -5.436 1.00 73.00 122 GLU A C 1
ATOM 1017 O O . GLU A 1 122 ? 10.028 -15.185 -6.037 1.00 73.00 122 GLU A O 1
ATOM 1022 N N . GLU A 1 123 ? 8.956 -13.208 -5.897 1.00 72.81 123 GLU A N 1
ATOM 1023 C CA . GLU A 1 123 ? 9.514 -12.639 -7.136 1.00 72.81 123 GLU A CA 1
ATOM 1024 C C . GLU A 1 123 ? 11.049 -12.600 -7.087 1.00 72.81 123 GLU A C 1
ATOM 1026 O O . GLU A 1 123 ? 11.711 -13.087 -8.004 1.00 72.81 123 GLU A O 1
ATOM 1031 N N . LYS A 1 124 ? 11.623 -12.108 -5.978 1.00 74.69 124 LYS A N 1
ATOM 1032 C CA . LYS A 1 124 ? 13.080 -12.064 -5.790 1.00 74.69 124 LYS A CA 1
ATOM 1033 C C . LYS A 1 124 ? 13.704 -13.465 -5.786 1.00 74.69 124 LYS A C 1
ATOM 1035 O O . LYS A 1 124 ? 14.726 -13.678 -6.429 1.00 74.69 124 LYS A O 1
ATOM 1040 N N . ARG A 1 125 ? 13.082 -14.435 -5.103 1.00 72.62 125 ARG A N 1
ATOM 1041 C CA . ARG A 1 125 ? 13.582 -15.821 -5.032 1.00 72.62 125 ARG A CA 1
ATOM 1042 C C . ARG A 1 125 ? 13.500 -16.537 -6.383 1.00 72.62 125 ARG A C 1
ATOM 1044 O O . ARG A 1 125 ? 14.384 -17.325 -6.708 1.00 72.62 125 ARG A O 1
ATOM 1051 N N . GLY A 1 126 ? 12.446 -16.289 -7.161 1.00 71.88 126 GLY A N 1
ATOM 1052 C CA . GLY A 1 126 ? 12.318 -16.806 -8.525 1.00 71.88 126 GLY A CA 1
ATOM 1053 C C . GLY A 1 126 ? 13.388 -16.232 -9.455 1.00 71.88 126 GLY A C 1
ATOM 1054 O O . GLY A 1 126 ? 13.999 -16.968 -10.225 1.00 71.88 126 GLY A O 1
ATOM 1055 N N . GLU A 1 127 ? 13.669 -14.938 -9.327 1.00 70.75 127 GLU A N 1
ATOM 1056 C CA . GLU A 1 127 ? 14.707 -14.245 -10.090 1.00 70.75 127 GLU A CA 1
ATOM 1057 C C . GLU A 1 127 ? 16.123 -14.718 -9.730 1.00 70.75 127 GLU A C 1
ATOM 1059 O O . GLU A 1 127 ? 16.901 -15.034 -10.625 1.00 70.75 127 GLU A O 1
ATOM 1064 N N . GLU A 1 128 ? 16.441 -14.860 -8.440 1.00 71.25 128 GLU A N 1
ATOM 1065 C CA . GLU A 1 128 ? 17.718 -15.429 -7.979 1.00 71.25 128 GLU A CA 1
ATOM 1066 C C . GLU A 1 128 ? 17.928 -16.855 -8.512 1.00 71.25 128 GLU A C 1
ATOM 1068 O O . GLU A 1 128 ? 19.026 -17.194 -8.950 1.00 71.25 128 GLU A O 1
ATOM 1073 N N . ARG A 1 129 ? 16.869 -17.678 -8.555 1.00 72.88 129 ARG A N 1
ATOM 1074 C CA . ARG A 1 129 ? 16.931 -19.022 -9.155 1.00 72.88 129 ARG A CA 1
ATOM 1075 C C . ARG A 1 129 ? 17.239 -18.981 -10.651 1.00 72.88 129 ARG A C 1
ATOM 1077 O O . ARG A 1 129 ? 18.097 -19.747 -11.077 1.00 72.88 129 ARG A O 1
ATOM 1084 N N . ARG A 1 130 ? 16.587 -18.095 -11.420 1.00 70.62 130 ARG A N 1
ATOM 1085 C CA . ARG A 1 130 ? 16.849 -17.911 -12.864 1.00 70.62 130 ARG A CA 1
ATOM 1086 C C . ARG A 1 130 ? 18.279 -17.437 -13.127 1.00 70.62 130 ARG A C 1
ATOM 1088 O O . ARG A 1 130 ? 18.932 -17.936 -14.030 1.00 70.62 130 ARG A O 1
ATOM 1095 N N . ILE A 1 131 ? 18.776 -16.507 -12.311 1.00 69.25 131 ILE A N 1
ATOM 1096 C CA . ILE A 1 131 ? 20.144 -15.985 -12.423 1.00 69.25 131 ILE A CA 1
ATOM 1097 C C . ILE A 1 131 ? 21.185 -17.077 -12.144 1.00 69.25 131 ILE A C 1
ATOM 1099 O O . ILE A 1 131 ? 22.212 -17.122 -12.808 1.00 69.25 131 ILE A O 1
ATOM 1103 N N . ASN A 1 132 ? 20.933 -17.960 -11.175 1.00 64.81 132 ASN A N 1
ATOM 1104 C CA . ASN A 1 132 ? 21.892 -18.997 -10.788 1.00 64.81 132 ASN A CA 1
ATOM 1105 C C . ASN A 1 132 ? 21.983 -20.168 -11.787 1.00 64.81 132 ASN A C 1
ATOM 1107 O O . ASN A 1 132 ? 22.828 -21.040 -11.618 1.00 64.81 132 ASN A O 1
ATOM 1111 N N . THR A 1 133 ? 21.103 -20.231 -12.795 1.00 60.03 133 THR A N 1
ATOM 1112 C CA . THR A 1 133 ? 21.071 -21.328 -13.781 1.00 60.03 133 THR A CA 1
ATOM 1113 C C . THR A 1 133 ? 21.813 -21.019 -15.086 1.00 60.03 133 THR A C 1
ATOM 1115 O O . THR A 1 133 ? 21.903 -21.902 -15.933 1.00 60.03 133 THR A O 1
ATOM 1118 N N . LEU A 1 134 ? 22.353 -19.808 -15.270 1.00 58.56 134 LEU A N 1
ATOM 1119 C CA . LEU A 1 134 ? 22.904 -19.346 -16.552 1.00 58.56 134 LEU A CA 1
ATOM 1120 C C . LEU A 1 134 ? 24.289 -18.693 -16.384 1.00 58.56 134 LEU A C 1
ATOM 1122 O O . LEU A 1 134 ? 24.582 -18.066 -15.365 1.00 58.56 134 LEU A O 1
ATOM 1126 N N . SER A 1 135 ? 25.159 -18.894 -17.378 1.00 58.19 135 SER A N 1
ATOM 1127 C CA . SER A 1 135 ? 26.570 -18.480 -17.389 1.00 58.19 135 SER A CA 1
ATOM 1128 C C . SER A 1 135 ? 26.768 -16.958 -17.352 1.00 58.19 135 SER A C 1
ATOM 1130 O O . SER A 1 135 ? 25.886 -16.188 -17.729 1.00 58.19 135 SER A O 1
ATOM 1132 N N . SER A 1 136 ? 27.956 -16.514 -16.920 1.00 59.44 136 SER A N 1
ATOM 1133 C CA . SER A 1 136 ? 28.342 -15.096 -16.900 1.00 59.44 136 SER A CA 1
ATOM 1134 C C . SER A 1 136 ? 28.184 -14.445 -18.284 1.00 59.44 136 SER A C 1
ATOM 1136 O O . SER A 1 136 ? 28.691 -15.003 -19.257 1.00 59.44 136 SER A O 1
ATOM 1138 N N . PRO A 1 137 ? 27.528 -13.274 -18.390 1.00 60.62 137 PRO A N 1
ATOM 1139 C CA . PRO A 1 137 ? 27.367 -12.589 -19.666 1.00 60.62 137 PRO A CA 1
ATOM 1140 C C . PRO A 1 137 ? 28.714 -12.061 -20.189 1.00 60.62 137 PRO A C 1
ATOM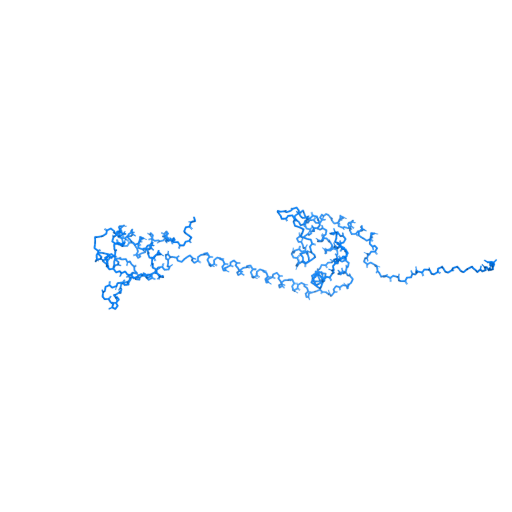 1142 O O . PRO A 1 137 ? 29.593 -11.743 -19.376 1.00 60.62 137 PRO A O 1
ATOM 1145 N N . PRO A 1 138 ? 28.876 -11.915 -21.518 1.00 64.50 138 PRO A N 1
ATOM 1146 C CA . PRO A 1 138 ? 30.042 -11.270 -22.111 1.00 64.50 138 PRO A CA 1
ATOM 1147 C C . PRO A 1 138 ? 30.211 -9.856 -21.544 1.00 64.50 138 PRO A C 1
ATOM 1149 O O . PRO A 1 138 ? 29.242 -9.108 -21.398 1.00 64.50 138 PRO A O 1
ATOM 1152 N N . SER A 1 139 ? 31.441 -9.457 -21.216 1.00 64.94 139 SER A N 1
ATOM 1153 C CA . SER A 1 139 ? 31.707 -8.151 -20.594 1.00 64.94 139 SER A CA 1
ATOM 1154 C C . SER A 1 139 ? 31.340 -6.952 -21.482 1.00 64.94 139 SER A C 1
ATOM 1156 O O . SER A 1 139 ? 31.118 -5.866 -20.947 1.00 64.94 139 SER A O 1
ATOM 1158 N N . GLY A 1 140 ? 31.253 -7.140 -22.807 1.00 83.75 140 GLY A N 1
ATOM 1159 C CA . GLY A 1 140 ? 30.901 -6.098 -23.780 1.00 83.75 140 GLY A CA 1
ATOM 1160 C C . GLY A 1 140 ? 29.417 -5.719 -23.781 1.00 83.75 140 GLY A C 1
ATOM 1161 O O . GLY A 1 140 ? 29.090 -4.534 -23.817 1.00 83.75 140 GLY A O 1
ATOM 1162 N N . ASP A 1 141 ? 28.515 -6.691 -23.629 1.00 91.50 141 ASP A N 1
ATOM 1163 C CA . ASP A 1 141 ? 27.070 -6.491 -23.816 1.00 91.50 141 ASP A CA 1
ATOM 1164 C C . ASP A 1 141 ? 26.479 -5.447 -22.867 1.00 91.50 141 ASP A C 1
ATOM 1166 O O . ASP A 1 141 ? 25.619 -4.657 -23.251 1.00 91.50 141 ASP A O 1
ATOM 1170 N N . ALA A 1 142 ? 26.953 -5.401 -21.619 1.00 93.50 142 ALA A N 1
ATOM 1171 C CA . ALA A 1 142 ? 26.459 -4.430 -20.648 1.00 93.50 142 ALA A CA 1
ATOM 1172 C C . ALA A 1 142 ? 26.787 -2.987 -21.059 1.00 93.50 142 ALA A C 1
ATOM 1174 O O . ALA A 1 142 ? 25.972 -2.091 -20.839 1.00 93.50 142 ALA A O 1
ATOM 1175 N N . VAL A 1 143 ? 27.965 -2.768 -21.653 1.00 94.19 143 VAL A N 1
ATOM 1176 C CA . VAL A 1 143 ? 28.367 -1.459 -22.182 1.00 94.19 143 VAL A CA 1
ATOM 1177 C C . VAL A 1 143 ? 27.516 -1.122 -23.399 1.00 94.19 143 VAL A C 1
ATOM 1179 O O . VAL A 1 143 ? 26.970 -0.025 -23.459 1.00 94.19 143 VAL A O 1
ATOM 1182 N N . THR A 1 144 ? 27.311 -2.072 -24.310 1.00 94.69 144 THR A N 1
ATOM 1183 C CA . THR A 1 144 ? 26.475 -1.859 -25.497 1.00 94.69 144 THR A CA 1
ATOM 1184 C C . THR A 1 144 ? 25.031 -1.511 -25.126 1.00 94.69 144 THR A C 1
ATOM 1186 O O . THR A 1 144 ? 24.474 -0.569 -25.683 1.00 94.69 144 THR A O 1
ATOM 1189 N N . VAL A 1 145 ? 24.440 -2.177 -24.125 1.00 96.81 145 VAL A N 1
ATOM 1190 C CA . VAL A 1 145 ? 23.114 -1.814 -23.583 1.00 96.81 145 VAL A CA 1
ATOM 1191 C C . VAL A 1 145 ? 23.093 -0.373 -23.074 1.00 96.81 145 VAL A C 1
ATOM 1193 O O . VAL A 1 145 ? 22.129 0.352 -23.318 1.00 96.81 145 VAL A O 1
ATOM 1196 N N . PHE A 1 146 ? 24.126 0.042 -22.340 1.00 97.19 146 PHE A N 1
ATOM 1197 C CA . PHE A 1 146 ? 24.201 1.392 -21.789 1.00 97.19 146 PHE A CA 1
ATOM 1198 C C . PHE A 1 146 ? 24.312 2.460 -22.880 1.00 97.19 146 PHE A C 1
ATOM 1200 O O . PHE A 1 146 ? 23.593 3.457 -22.832 1.00 97.19 146 PHE A O 1
ATOM 1207 N N . GLU A 1 147 ? 25.169 2.234 -23.872 1.00 96.38 147 GLU A N 1
ATOM 1208 C CA . GLU A 1 147 ? 25.351 3.139 -25.009 1.00 9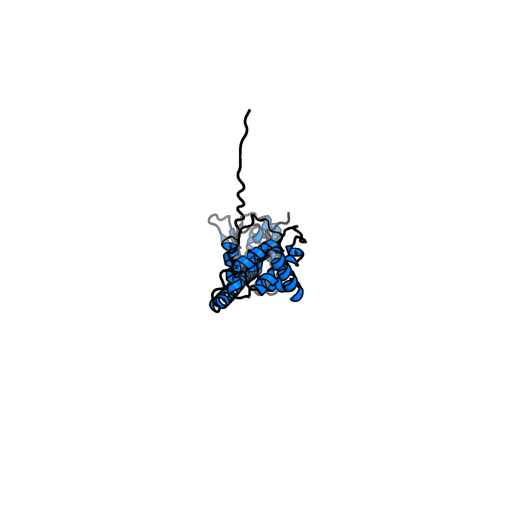6.38 147 GLU A CA 1
ATOM 1209 C C . GLU A 1 147 ? 24.082 3.219 -25.862 1.00 96.38 147 GLU A C 1
ATOM 1211 O O . GLU A 1 147 ? 23.623 4.319 -26.172 1.00 96.38 147 GLU A O 1
ATOM 1216 N N . PHE A 1 148 ? 23.453 2.074 -26.146 1.00 97.75 148 PHE A N 1
ATOM 1217 C CA . PHE A 1 148 ? 22.177 2.025 -26.854 1.00 97.75 148 PHE A CA 1
ATOM 1218 C C . PHE A 1 148 ? 21.085 2.779 -26.095 1.00 97.75 148 PHE A C 1
ATOM 1220 O O . PHE A 1 148 ? 20.354 3.567 -26.684 1.00 97.75 148 PHE A O 1
ATOM 1227 N N . TRP A 1 149 ? 20.984 2.591 -24.776 1.00 98.12 149 TRP A N 1
ATOM 1228 C CA . TRP A 1 149 ? 20.035 3.335 -23.950 1.00 98.12 149 TRP A CA 1
ATOM 1229 C C . TRP A 1 149 ? 20.295 4.842 -23.974 1.00 98.12 149 TRP A C 1
ATOM 1231 O O . TRP A 1 149 ? 19.343 5.612 -24.106 1.00 98.12 149 TRP A O 1
ATOM 1241 N N . LYS A 1 150 ? 21.559 5.274 -23.860 1.00 97.38 150 LYS A N 1
ATOM 1242 C CA . LYS A 1 150 ? 21.905 6.697 -23.938 1.00 97.38 150 LYS A CA 1
ATOM 1243 C C . LYS A 1 150 ? 21.474 7.294 -25.273 1.00 97.38 150 LYS A C 1
ATOM 1245 O O . LYS A 1 150 ? 20.865 8.358 -25.273 1.00 97.38 150 LYS A O 1
ATOM 1250 N N . TRP A 1 151 ? 21.768 6.603 -26.370 1.00 97.06 151 TRP A N 1
ATOM 1251 C CA . TRP A 1 151 ? 21.391 7.022 -27.716 1.00 97.06 151 TRP A CA 1
ATOM 1252 C C . TRP A 1 151 ? 19.865 7.051 -27.891 1.00 97.06 151 TRP A C 1
ATOM 1254 O O . TRP A 1 151 ? 19.303 8.087 -28.229 1.00 97.06 151 TRP A O 1
ATOM 1264 N N . CYS A 1 152 ? 19.179 5.957 -27.551 1.00 96.38 152 CYS A N 1
ATOM 1265 C CA . CYS A 1 152 ? 17.733 5.794 -27.734 1.00 96.38 152 CYS A CA 1
ATOM 1266 C C . CYS A 1 152 ? 16.902 6.779 -26.896 1.00 96.38 152 CYS A C 1
ATOM 1268 O O . CYS A 1 152 ? 15.795 7.134 -27.289 1.00 96.38 152 CYS A O 1
ATOM 1270 N N . MET A 1 153 ? 17.409 7.185 -25.728 1.00 95.44 153 MET A N 1
ATOM 1271 C CA . MET A 1 153 ? 16.720 8.091 -24.800 1.00 95.44 153 MET A CA 1
ATOM 1272 C C . MET A 1 153 ? 17.296 9.513 -24.815 1.00 95.44 153 MET A C 1
ATOM 1274 O O . MET A 1 153 ? 17.005 10.291 -23.903 1.00 95.44 153 MET A O 1
ATOM 1278 N N . GLU A 1 154 ? 18.154 9.830 -25.792 1.00 94.62 154 GLU A N 1
ATOM 1279 C CA . GLU A 1 154 ? 18.782 11.148 -25.972 1.00 94.62 154 GLU A CA 1
ATOM 1280 C C . GLU A 1 154 ? 19.458 11.666 -24.686 1.00 94.62 154 GLU A C 1
ATOM 1282 O O . GLU A 1 154 ? 19.347 12.828 -24.281 1.00 94.62 154 GLU A O 1
ATOM 1287 N N . LYS A 1 155 ? 20.147 10.769 -23.976 1.00 95.31 155 LYS A N 1
ATOM 1288 C CA . LYS A 1 155 ? 20.834 11.105 -22.730 1.00 95.31 155 LYS A CA 1
ATOM 1289 C C . LYS A 1 155 ? 22.096 11.903 -23.014 1.00 95.31 155 LYS A C 1
ATOM 1291 O O . LYS A 1 155 ? 22.903 11.535 -23.857 1.00 95.31 155 LYS A O 1
ATOM 1296 N N . SER A 1 156 ? 22.326 12.932 -22.199 1.00 94.25 156 SER A N 1
ATOM 1297 C CA . SER A 1 156 ? 23.545 13.743 -22.283 1.00 94.25 156 SER A CA 1
ATOM 1298 C C . SER A 1 156 ? 24.823 12.910 -22.132 1.00 94.25 156 SER A C 1
ATOM 1300 O O . SER A 1 156 ? 24.838 11.901 -21.414 1.00 94.25 156 SER A O 1
ATOM 1302 N N . ASP A 1 157 ? 25.930 13.399 -22.690 1.00 89.69 157 ASP A N 1
ATOM 1303 C CA . ASP A 1 157 ? 27.243 12.754 -22.562 1.00 89.69 157 ASP A CA 1
ATOM 1304 C C . ASP A 1 157 ? 27.746 12.651 -21.126 1.00 89.69 157 ASP A C 1
ATOM 1306 O O . ASP A 1 157 ? 28.478 11.723 -20.788 1.00 89.69 157 ASP A O 1
ATOM 1310 N N . ARG A 1 158 ? 27.267 13.537 -20.247 1.00 93.25 158 ARG A N 1
ATOM 1311 C CA . ARG A 1 158 ? 27.558 13.509 -18.807 1.00 93.25 158 ARG A CA 1
ATOM 1312 C C . ARG A 1 158 ? 26.904 12.331 -18.084 1.00 93.25 158 ARG A C 1
ATOM 1314 O O . ARG A 1 158 ? 27.218 12.079 -16.923 1.00 93.25 158 ARG A O 1
ATOM 1321 N N . THR A 1 159 ? 25.980 11.623 -18.731 1.00 94.81 159 THR A N 1
ATOM 1322 C CA . THR A 1 159 ? 25.294 10.472 -18.142 1.00 94.81 159 THR A CA 1
ATOM 1323 C C . THR A 1 159 ? 26.275 9.324 -17.964 1.00 94.81 159 THR A C 1
ATOM 1325 O O . THR A 1 159 ? 26.847 8.830 -18.932 1.00 94.81 159 THR A O 1
ATOM 1328 N N . GLN A 1 160 ? 26.442 8.883 -16.719 1.00 95.62 160 GLN A N 1
ATOM 1329 C CA . GLN A 1 160 ? 27.394 7.838 -16.354 1.00 95.62 160 GLN A CA 1
ATOM 1330 C C . GLN A 1 160 ? 26.730 6.468 -16.215 1.00 95.62 160 GLN A C 1
ATOM 1332 O O . GLN A 1 160 ? 25.593 6.345 -15.737 1.00 95.62 160 GLN A O 1
ATOM 1337 N N . PHE A 1 161 ? 27.484 5.423 -16.554 1.00 96.50 161 PHE A N 1
ATOM 1338 C CA . PHE A 1 161 ? 27.100 4.049 -16.262 1.00 96.50 161 PHE A CA 1
ATOM 1339 C C . PHE A 1 161 ? 27.468 3.721 -14.812 1.00 96.50 161 PHE A C 1
ATOM 1341 O O . PHE A 1 161 ? 28.509 3.131 -14.534 1.00 96.50 161 PHE A O 1
ATOM 1348 N N . THR A 1 162 ? 26.649 4.187 -13.870 1.00 95.81 162 THR A N 1
ATOM 1349 C CA . THR A 1 162 ? 26.870 3.983 -12.431 1.00 95.81 162 THR A CA 1
ATOM 1350 C C . THR A 1 162 ? 26.912 2.494 -12.077 1.00 95.81 162 THR A C 1
ATOM 1352 O O . THR A 1 162 ? 26.389 1.650 -12.810 1.00 95.81 162 THR A O 1
ATOM 1355 N N . GLU A 1 163 ? 27.506 2.147 -10.932 1.00 93.25 163 GLU A N 1
ATOM 1356 C CA . GLU A 1 163 ? 27.570 0.750 -10.476 1.00 93.25 163 GLU A CA 1
ATOM 1357 C C . GLU A 1 163 ? 26.182 0.118 -10.297 1.00 93.25 163 GLU A C 1
ATOM 1359 O O . GLU A 1 163 ? 25.989 -1.065 -10.584 1.00 93.25 163 GLU A O 1
ATOM 1364 N N . GLU A 1 164 ? 25.186 0.915 -9.911 1.00 93.12 164 GLU A N 1
ATOM 1365 C CA . GLU A 1 164 ? 23.793 0.487 -9.774 1.00 93.12 164 GLU A CA 1
ATOM 1366 C C . GLU A 1 164 ? 23.183 0.118 -11.133 1.00 93.12 164 GLU A C 1
ATOM 1368 O O . GLU A 1 164 ? 22.683 -1.003 -11.299 1.00 93.12 164 GLU A O 1
ATOM 1373 N N . ARG A 1 165 ? 23.323 0.988 -12.145 1.00 96.56 165 ARG A N 1
ATOM 1374 C CA . ARG A 1 165 ? 22.905 0.702 -13.529 1.00 96.56 165 ARG A CA 1
ATOM 1375 C C . ARG A 1 165 ? 23.645 -0.507 -14.100 1.00 96.56 165 ARG A C 1
ATOM 1377 O O . ARG A 1 165 ? 23.001 -1.417 -14.625 1.00 96.56 165 ARG A O 1
ATOM 1384 N N . LYS A 1 166 ? 24.973 -0.576 -13.940 1.00 94.94 166 LYS A N 1
ATOM 1385 C CA . LYS A 1 166 ? 25.799 -1.720 -14.379 1.00 94.94 166 LYS A CA 1
ATOM 1386 C C . LYS A 1 166 ? 25.322 -3.022 -13.764 1.00 94.94 166 LYS A C 1
ATOM 1388 O O . LYS A 1 166 ? 25.237 -4.042 -14.447 1.00 94.94 166 LYS A O 1
ATOM 1393 N N . LYS A 1 167 ? 25.030 -3.014 -12.463 1.00 93.44 167 LYS A N 1
ATOM 1394 C CA . LYS A 1 167 ? 24.523 -4.191 -11.760 1.00 93.44 167 LYS A CA 1
ATOM 1395 C C . LYS A 1 167 ? 23.174 -4.622 -12.330 1.00 93.44 167 LYS A C 1
ATOM 1397 O O . LYS A 1 167 ? 23.005 -5.801 -12.624 1.00 93.44 167 LYS A O 1
ATOM 1402 N N . LYS A 1 168 ? 22.236 -3.689 -12.518 1.00 95.12 168 LYS A N 1
ATOM 1403 C CA . LYS A 1 168 ? 20.906 -3.986 -13.069 1.00 95.12 168 LYS A CA 1
ATOM 1404 C C . LYS A 1 168 ? 20.980 -4.578 -14.470 1.00 95.12 168 LYS A C 1
ATOM 1406 O O . LYS A 1 168 ? 20.391 -5.630 -14.697 1.00 95.12 168 LYS A O 1
ATOM 1411 N N . VAL A 1 169 ? 21.753 -3.965 -15.362 1.00 95.44 169 VAL A N 1
ATOM 1412 C CA . VAL A 1 169 ? 21.955 -4.461 -16.730 1.00 95.44 169 VAL A CA 1
ATOM 1413 C C . VAL A 1 169 ? 22.589 -5.855 -16.722 1.00 95.44 169 VAL A C 1
ATOM 1415 O O . VAL A 1 169 ? 22.032 -6.779 -17.310 1.00 95.44 169 VAL A O 1
ATOM 1418 N N . ARG A 1 170 ? 23.687 -6.060 -15.979 1.00 93.12 170 ARG A N 1
ATOM 1419 C CA . ARG A 1 170 ? 24.335 -7.382 -15.869 1.00 93.12 170 ARG A CA 1
ATOM 1420 C C . ARG A 1 170 ? 23.401 -8.445 -15.304 1.00 93.12 170 ARG A C 1
ATOM 1422 O O . ARG A 1 170 ? 23.392 -9.569 -15.788 1.00 93.12 170 ARG A O 1
ATOM 1429 N N . ASP A 1 171 ? 22.599 -8.106 -14.297 1.00 92.25 171 ASP A N 1
ATOM 1430 C CA . ASP A 1 171 ? 21.633 -9.043 -13.725 1.00 92.25 171 ASP A CA 1
ATOM 1431 C C . ASP A 1 171 ? 20.530 -9.427 -14.725 1.00 92.25 171 ASP A C 1
ATOM 1433 O O . ASP A 1 171 ? 19.931 -10.488 -14.555 1.00 92.25 171 ASP A O 1
ATOM 1437 N N . ARG A 1 172 ? 20.236 -8.598 -15.739 1.00 93.38 172 ARG A N 1
ATOM 1438 C CA . ARG A 1 172 ? 19.319 -8.953 -16.838 1.00 93.38 172 ARG A CA 1
ATOM 1439 C C . ARG A 1 172 ? 20.003 -9.783 -17.911 1.00 93.38 172 ARG A C 1
ATOM 1441 O O . ARG A 1 172 ? 19.434 -10.791 -18.304 1.00 93.38 172 ARG A O 1
ATOM 1448 N N . LEU A 1 173 ? 21.228 -9.437 -18.294 1.00 93.69 173 LEU A N 1
ATOM 1449 C CA . LEU A 1 173 ? 21.998 -10.176 -19.303 1.00 93.69 173 LEU A CA 1
ATOM 1450 C C . LEU A 1 173 ? 22.374 -11.606 -18.879 1.00 93.69 173 LEU A C 1
ATOM 1452 O O . LEU A 1 173 ? 22.712 -12.430 -19.714 1.00 93.69 173 LEU A O 1
ATOM 1456 N N . LYS A 1 174 ? 22.278 -11.937 -17.585 1.00 90.12 174 LYS A N 1
ATOM 1457 C CA . LYS A 1 174 ? 22.366 -13.331 -17.110 1.00 90.12 174 LYS A CA 1
ATOM 1458 C C . LYS A 1 174 ? 21.157 -14.186 -17.502 1.00 90.12 174 LYS A C 1
ATOM 1460 O O . LYS A 1 174 ? 21.248 -15.400 -17.459 1.00 90.12 174 LYS A O 1
ATOM 1465 N N . VAL A 1 175 ? 20.007 -13.572 -17.783 1.00 89.81 175 VAL A N 1
ATOM 1466 C CA . VAL A 1 175 ? 18.724 -14.269 -18.003 1.00 89.81 175 VAL A CA 1
ATOM 1467 C C . VAL A 1 175 ? 18.162 -14.012 -19.402 1.00 89.81 175 VAL A C 1
ATOM 1469 O O . VAL A 1 175 ? 17.427 -14.843 -19.922 1.00 89.81 175 VAL A O 1
ATOM 1472 N N . TYR A 1 176 ? 18.504 -12.875 -20.002 1.00 92.44 176 TYR A N 1
ATOM 1473 C CA . TYR A 1 176 ? 17.990 -12.401 -21.282 1.00 92.44 176 TYR A CA 1
ATOM 1474 C C . TYR A 1 176 ? 19.144 -12.069 -22.225 1.00 92.44 176 TYR A C 1
ATOM 1476 O O . TYR A 1 176 ? 20.226 -11.695 -21.771 1.00 92.44 176 TYR A O 1
ATOM 1484 N N . SER A 1 177 ? 18.901 -12.160 -23.531 1.00 92.69 177 SER A N 1
ATOM 1485 C CA . SER A 1 177 ? 19.886 -11.765 -24.539 1.00 92.69 177 SER A CA 1
ATOM 1486 C C . SER A 1 177 ? 20.071 -10.241 -24.593 1.00 92.69 177 SER A C 1
ATOM 1488 O O . SER A 1 177 ? 19.226 -9.474 -24.126 1.00 92.69 177 SER A O 1
ATOM 1490 N N . LEU A 1 178 ? 21.154 -9.775 -25.224 1.00 93.44 178 LEU A N 1
ATOM 1491 C CA . LEU A 1 178 ? 21.338 -8.355 -25.548 1.00 93.44 178 LEU A CA 1
ATOM 1492 C C . LEU A 1 178 ? 20.106 -7.776 -26.271 1.00 93.44 178 LEU A C 1
ATOM 1494 O O . LEU A 1 178 ? 19.605 -6.717 -25.892 1.00 93.44 178 LEU A O 1
ATOM 1498 N N . ARG A 1 179 ? 19.578 -8.507 -27.263 1.00 93.25 179 ARG A N 1
ATOM 1499 C CA . ARG A 1 179 ? 18.399 -8.118 -28.055 1.00 93.25 179 ARG A CA 1
ATOM 1500 C C . ARG A 1 179 ? 17.143 -7.965 -27.204 1.00 93.25 179 ARG A C 1
ATOM 1502 O O . ARG A 1 179 ? 16.413 -6.994 -27.376 1.00 93.25 179 ARG A O 1
ATOM 1509 N N . ASP A 1 180 ? 16.930 -8.852 -26.240 1.00 95.38 180 ASP A N 1
ATOM 1510 C CA . ASP A 1 180 ? 15.796 -8.770 -25.315 1.00 95.38 180 ASP A CA 1
ATOM 1511 C C . ASP A 1 180 ? 15.847 -7.508 -24.439 1.00 95.38 180 ASP A C 1
ATOM 1513 O O . ASP A 1 180 ? 14.827 -6.855 -24.191 1.00 95.38 180 ASP A O 1
ATOM 1517 N N . VAL A 1 181 ? 17.042 -7.138 -23.965 1.00 97.12 181 VAL A N 1
ATOM 1518 C CA . VAL A 1 181 ? 17.231 -5.918 -23.166 1.00 97.12 181 VAL A CA 1
ATOM 1519 C C . VAL A 1 181 ? 17.041 -4.670 -24.036 1.00 97.12 181 VAL A C 1
ATOM 1521 O O . VAL A 1 181 ? 16.353 -3.736 -23.623 1.00 97.12 181 VAL A O 1
ATOM 1524 N N . VAL A 1 182 ? 17.573 -4.677 -25.261 1.00 96.62 182 VAL A N 1
ATOM 1525 C CA . VAL A 1 182 ? 17.366 -3.627 -26.277 1.00 96.62 182 VAL A CA 1
ATOM 1526 C C . VAL A 1 182 ? 15.882 -3.447 -26.586 1.00 96.62 182 VAL A C 1
ATOM 1528 O O . VAL A 1 182 ? 15.374 -2.327 -26.551 1.00 96.62 182 VAL A O 1
ATOM 1531 N N . ARG A 1 183 ? 15.147 -4.546 -26.779 1.00 97.69 183 ARG A N 1
ATOM 1532 C CA . ARG A 1 183 ? 13.699 -4.528 -27.004 1.00 97.69 183 ARG A CA 1
ATOM 1533 C C . ARG A 1 183 ? 12.952 -3.846 -25.860 1.00 97.69 183 ARG A C 1
ATOM 1535 O O . ARG A 1 183 ? 12.039 -3.061 -26.104 1.00 97.69 183 ARG A O 1
ATOM 1542 N N . ALA A 1 184 ? 13.344 -4.094 -24.611 1.00 97.94 184 ALA A N 1
ATOM 1543 C CA . ALA A 1 184 ? 12.746 -3.419 -23.458 1.00 97.94 184 ALA A CA 1
ATOM 1544 C C . ALA A 1 184 ? 13.055 -1.912 -23.423 1.00 97.94 184 ALA A C 1
ATOM 1546 O O . ALA A 1 184 ? 12.199 -1.123 -23.023 1.00 97.94 184 ALA A O 1
ATOM 1547 N N . ILE A 1 185 ? 14.244 -1.495 -23.862 1.00 98.38 185 ILE A N 1
ATOM 1548 C CA . ILE A 1 185 ? 14.597 -0.074 -23.991 1.00 98.38 185 ILE A CA 1
ATOM 1549 C C . ILE A 1 185 ? 13.723 0.592 -25.059 1.00 98.38 185 ILE A C 1
ATOM 1551 O O . ILE A 1 185 ? 13.081 1.597 -24.755 1.00 98.38 185 ILE A O 1
ATOM 1555 N N . CYS A 1 186 ? 13.600 -0.009 -26.248 1.00 97.75 186 CYS A N 1
ATOM 1556 C CA . CYS A 1 186 ? 12.714 0.489 -27.307 1.00 97.75 186 CYS A CA 1
ATOM 1557 C C . CYS A 1 186 ? 11.260 0.595 -26.825 1.00 97.75 186 CYS A C 1
ATOM 1559 O O . CYS A 1 186 ? 10.588 1.597 -27.053 1.00 97.75 186 CYS A O 1
ATOM 1561 N N . GLY A 1 187 ? 10.777 -0.408 -26.090 1.00 97.62 187 GLY A N 1
ATOM 1562 C CA . GLY A 1 187 ? 9.433 -0.378 -25.521 1.00 97.62 187 GLY A CA 1
ATOM 1563 C C . GLY A 1 187 ? 9.228 0.704 -24.460 1.00 97.62 187 GLY A C 1
ATOM 1564 O O . GLY A 1 187 ? 8.166 1.321 -24.396 1.00 97.62 187 GLY A O 1
ATOM 1565 N N . ASN A 1 188 ? 10.238 0.996 -23.640 1.00 98.00 188 ASN A N 1
ATOM 1566 C CA . ASN A 1 188 ? 10.170 2.133 -22.725 1.00 98.00 188 ASN A CA 1
ATOM 1567 C C . ASN A 1 188 ? 10.121 3.472 -23.488 1.00 98.00 188 ASN A C 1
ATOM 1569 O O . ASN A 1 188 ? 9.324 4.340 -23.123 1.00 98.00 188 ASN A O 1
ATOM 1573 N N . ALA A 1 189 ? 10.907 3.603 -24.562 1.00 96.81 189 ALA A N 1
ATOM 1574 C CA . ALA A 1 189 ? 10.930 4.786 -25.424 1.00 96.81 189 ALA A CA 1
ATOM 1575 C C . ALA A 1 189 ? 9.583 5.007 -26.130 1.00 96.81 189 ALA A C 1
ATOM 1577 O O . ALA A 1 189 ? 9.124 6.134 -26.260 1.00 96.81 189 ALA A O 1
ATOM 1578 N N . ALA A 1 190 ? 8.896 3.929 -26.508 1.00 95.56 190 ALA A N 1
ATOM 1579 C CA . ALA A 1 190 ? 7.589 3.987 -27.158 1.00 95.56 190 ALA A CA 1
ATOM 1580 C C . ALA A 1 190 ? 6.406 4.217 -26.195 1.00 95.56 190 ALA A C 1
ATOM 1582 O O . ALA A 1 190 ? 5.280 4.428 -26.641 1.00 95.56 190 ALA A O 1
ATOM 1583 N N . CYS A 1 191 ? 6.610 4.155 -24.874 1.00 94.88 191 CYS A N 1
ATOM 1584 C CA . CYS A 1 191 ? 5.528 4.255 -23.894 1.00 94.88 191 CYS A CA 1
ATOM 1585 C C . CYS A 1 191 ? 5.208 5.727 -23.552 1.00 94.88 191 CYS A C 1
ATOM 1587 O O . CYS A 1 191 ? 6.009 6.353 -22.849 1.00 94.88 191 CYS A O 1
ATOM 1589 N N . PRO A 1 192 ? 4.022 6.275 -23.913 1.00 94.06 192 PRO A N 1
ATOM 1590 C CA . PRO A 1 192 ? 3.724 7.697 -23.707 1.00 94.06 192 PRO A CA 1
ATOM 1591 C C . PRO A 1 192 ? 3.832 8.122 -22.242 1.00 94.06 192 PRO A C 1
ATOM 1593 O O . PRO A 1 192 ? 4.443 9.140 -21.925 1.00 94.06 192 PRO A O 1
ATOM 1596 N N . HIS A 1 193 ? 3.316 7.286 -21.335 1.00 94.62 193 HIS A N 1
ATOM 1597 C CA . HIS A 1 193 ? 3.389 7.537 -19.900 1.00 94.62 193 HIS A CA 1
ATOM 1598 C C . HIS A 1 193 ? 4.835 7.699 -19.418 1.00 94.62 193 HIS A C 1
ATOM 1600 O O . HIS A 1 193 ? 5.103 8.564 -18.594 1.00 94.62 193 HIS A O 1
ATOM 1606 N N . ASN A 1 194 ? 5.779 6.898 -19.914 1.00 95.31 194 ASN A N 1
ATOM 1607 C CA . ASN A 1 194 ? 7.175 7.006 -19.492 1.00 95.31 194 ASN A CA 1
ATOM 1608 C C . ASN A 1 194 ? 7.934 8.127 -20.197 1.00 95.31 194 ASN A C 1
ATOM 1610 O O . ASN A 1 194 ? 8.940 8.582 -19.665 1.00 95.31 194 ASN A O 1
ATOM 1614 N N . GLN A 1 195 ? 7.446 8.602 -21.339 1.00 95.69 195 GLN A N 1
ATOM 1615 C CA . GLN A 1 195 ? 8.048 9.716 -22.070 1.00 95.69 195 GLN A CA 1
ATOM 1616 C C . GLN A 1 195 ? 7.563 11.098 -21.611 1.00 95.69 195 GLN A C 1
ATOM 1618 O O . GLN A 1 195 ? 7.892 12.100 -22.237 1.00 95.69 195 GLN A O 1
ATOM 1623 N N . GLY A 1 196 ? 6.844 11.172 -20.486 1.00 93.38 196 GLY A N 1
ATOM 1624 C CA . GLY A 1 196 ? 6.373 12.432 -19.906 1.00 93.38 196 GLY A CA 1
ATOM 1625 C C . GLY A 1 196 ? 4.912 12.746 -20.214 1.00 93.38 196 GLY A C 1
ATOM 1626 O O . GLY A 1 196 ? 4.349 13.629 -19.585 1.00 93.38 196 GLY A O 1
ATOM 1627 N N . HIS A 1 197 ? 4.228 11.962 -21.054 1.00 93.56 197 HIS A N 1
ATOM 1628 C CA . HIS A 1 197 ? 2.777 12.082 -21.248 1.00 93.56 197 HIS A CA 1
ATOM 1629 C C . HIS A 1 197 ? 2.016 11.425 -20.084 1.00 93.56 197 HIS A C 1
ATOM 1631 O O . HIS A 1 197 ? 1.271 10.455 -20.242 1.00 93.56 197 HIS A O 1
ATOM 1637 N N . ASN A 1 198 ? 2.264 11.929 -18.879 1.00 93.62 198 ASN A N 1
ATOM 1638 C CA . ASN A 1 198 ? 1.626 11.540 -17.633 1.00 93.62 198 ASN A CA 1
ATOM 1639 C C . ASN A 1 198 ? 1.232 12.785 -16.831 1.00 93.62 198 ASN A C 1
ATOM 1641 O O . ASN A 1 198 ? 1.677 13.892 -17.110 1.00 93.62 198 ASN A O 1
ATOM 1645 N N . GLU A 1 199 ? 0.421 12.590 -15.794 1.00 92.12 199 GLU A N 1
ATOM 1646 C CA . GLU A 1 199 ? -0.099 13.672 -14.942 1.00 92.12 199 GLU A CA 1
ATOM 1647 C C . GLU A 1 199 ? 0.990 14.530 -14.275 1.00 92.12 199 GLU A C 1
ATOM 1649 O O . GLU A 1 199 ? 0.706 15.613 -13.773 1.00 92.12 199 GLU A O 1
ATOM 1654 N N . ARG A 1 200 ? 2.231 14.035 -14.225 1.00 93.31 200 ARG A N 1
ATOM 1655 C CA . ARG A 1 200 ? 3.367 14.674 -13.555 1.00 93.31 200 ARG A CA 1
ATOM 1656 C C . ARG A 1 200 ? 4.391 15.259 -14.527 1.00 93.31 200 ARG A C 1
ATOM 1658 O O . ARG A 1 200 ? 5.438 15.696 -14.055 1.00 93.31 200 ARG A O 1
ATOM 1665 N N . ASP A 1 201 ? 4.147 15.180 -15.834 1.00 93.56 201 ASP A N 1
ATOM 1666 C CA . ASP A 1 201 ? 5.076 15.594 -16.895 1.00 93.56 201 ASP A CA 1
ATOM 1667 C C . ASP A 1 201 ? 6.523 15.094 -16.674 1.00 93.56 201 ASP A C 1
ATOM 1669 O O . ASP A 1 201 ? 7.515 15.791 -16.871 1.00 93.56 201 ASP A O 1
ATOM 1673 N N . THR A 1 202 ? 6.659 13.877 -16.133 1.00 94.38 202 THR A N 1
ATOM 1674 C CA . THR A 1 202 ? 7.952 13.330 -15.689 1.00 94.38 202 THR A CA 1
ATOM 1675 C C . THR A 1 202 ? 8.376 12.168 -16.579 1.00 94.38 202 THR A C 1
ATOM 1677 O O . THR A 1 202 ? 7.628 11.201 -16.713 1.00 94.38 202 THR A O 1
ATOM 1680 N N . LYS A 1 203 ? 9.598 12.196 -17.123 1.00 95.69 203 LYS A N 1
ATOM 1681 C CA . LYS A 1 203 ? 10.165 11.043 -17.840 1.00 95.69 203 LYS A CA 1
ATOM 1682 C C . LYS A 1 203 ? 10.597 9.929 -16.876 1.00 95.69 203 LYS A C 1
ATOM 1684 O O . LYS A 1 203 ? 11.257 10.178 -15.868 1.00 95.69 203 LYS A O 1
ATOM 1689 N N . PHE A 1 204 ? 10.240 8.688 -17.203 1.00 96.25 204 PHE A N 1
ATOM 1690 C CA . PHE A 1 204 ? 10.548 7.462 -16.458 1.00 96.25 204 PHE A CA 1
ATOM 1691 C C . PHE A 1 204 ? 11.291 6.460 -17.352 1.00 96.25 204 PHE A C 1
ATOM 1693 O O . PHE A 1 204 ? 10.797 5.373 -17.673 1.00 96.25 204 PHE A O 1
ATOM 1700 N N . ASP A 1 205 ? 12.501 6.836 -17.739 1.00 96.75 205 ASP A N 1
ATOM 1701 C CA . ASP A 1 205 ? 13.313 6.145 -18.742 1.00 96.75 205 ASP A CA 1
ATOM 1702 C C . ASP A 1 205 ? 14.663 5.650 -18.193 1.00 96.75 205 ASP A C 1
ATOM 1704 O O . ASP A 1 205 ? 15.527 5.243 -18.957 1.00 96.75 205 ASP A O 1
ATOM 1708 N N . ASP A 1 206 ? 14.874 5.666 -16.874 1.00 97.25 206 ASP A N 1
ATOM 1709 C CA . ASP A 1 206 ? 16.143 5.242 -16.275 1.00 97.25 206 ASP A CA 1
ATOM 1710 C C . ASP A 1 206 ? 16.397 3.726 -16.419 1.00 97.25 206 ASP A C 1
ATOM 1712 O O . ASP A 1 206 ? 15.490 2.903 -16.245 1.00 97.25 206 ASP A O 1
ATOM 1716 N N . LEU A 1 207 ? 17.652 3.333 -16.673 1.00 96.62 207 LEU A N 1
ATOM 1717 C CA . LEU A 1 207 ? 18.050 1.923 -16.778 1.00 96.62 207 LEU A CA 1
ATOM 1718 C C . LEU A 1 207 ? 17.736 1.099 -15.528 1.00 96.62 207 LEU A C 1
ATOM 1720 O O . LEU A 1 207 ? 17.413 -0.081 -15.650 1.00 96.62 207 LEU A O 1
ATOM 1724 N N . GLU A 1 208 ? 17.787 1.676 -14.331 1.00 97.00 208 GLU A N 1
ATOM 1725 C CA . GLU A 1 208 ? 17.426 0.971 -13.101 1.00 97.00 208 GLU A CA 1
ATOM 1726 C C . GLU A 1 208 ? 15.935 0.652 -13.025 1.00 97.00 208 GLU A C 1
ATOM 1728 O O . GLU A 1 208 ? 15.548 -0.330 -12.382 1.00 97.00 208 GLU A O 1
ATOM 1733 N N . LEU A 1 209 ? 15.096 1.452 -13.692 1.00 97.00 209 LEU A N 1
ATOM 1734 C CA . LEU A 1 209 ? 13.676 1.170 -13.849 1.00 97.00 209 LEU A CA 1
ATOM 1735 C C . LEU A 1 209 ? 13.445 0.115 -14.932 1.00 97.00 209 LEU A C 1
ATOM 1737 O O . LEU A 1 209 ? 12.694 -0.832 -14.691 1.00 97.00 209 LEU A O 1
ATOM 1741 N N . ILE A 1 210 ? 14.078 0.268 -16.097 1.00 97.81 210 ILE A N 1
ATOM 1742 C CA . ILE A 1 210 ? 13.922 -0.644 -17.242 1.00 97.81 210 ILE A CA 1
ATOM 1743 C C . ILE A 1 210 ? 14.422 -2.047 -16.879 1.00 97.81 210 ILE A C 1
ATOM 1745 O O . ILE A 1 210 ? 13.697 -3.030 -17.015 1.00 97.81 210 ILE A O 1
ATOM 1749 N N . CYS A 1 211 ? 15.619 -2.133 -16.301 1.00 97.00 211 CYS A N 1
ATOM 1750 C CA . CYS A 1 211 ? 16.273 -3.377 -15.893 1.00 97.00 211 CYS A CA 1
ATOM 1751 C C . CYS A 1 211 ? 15.978 -3.763 -14.432 1.00 97.00 211 CYS A C 1
ATOM 1753 O O . CYS A 1 211 ? 16.736 -4.520 -13.821 1.00 97.00 211 CYS A O 1
ATOM 1755 N N . ARG A 1 212 ? 14.898 -3.237 -13.829 1.00 94.62 212 ARG A N 1
ATOM 1756 C CA . ARG A 1 212 ? 14.630 -3.377 -12.386 1.00 94.62 212 ARG A CA 1
ATOM 1757 C C . ARG A 1 212 ? 14.572 -4.830 -11.924 1.00 94.62 212 ARG A C 1
ATOM 1759 O O . ARG A 1 212 ? 15.140 -5.137 -10.869 1.00 94.62 212 ARG A O 1
ATOM 1766 N N . ASN A 1 213 ? 13.831 -5.644 -12.672 1.00 93.44 213 ASN A N 1
ATOM 1767 C CA . ASN A 1 213 ? 13.635 -7.083 -12.520 1.00 93.44 213 ASN A CA 1
ATOM 1768 C C . ASN A 1 213 ? 13.075 -7.673 -13.832 1.00 93.44 213 ASN A C 1
ATOM 1770 O O . ASN A 1 213 ? 12.728 -6.927 -14.750 1.00 93.44 213 ASN A O 1
ATOM 1774 N N . SER A 1 214 ? 12.967 -9.000 -13.907 1.00 92.69 214 SER A N 1
ATOM 1775 C CA . SER A 1 214 ? 12.423 -9.740 -15.063 1.00 92.69 214 SER A CA 1
ATOM 1776 C C . SER A 1 214 ? 11.055 -9.228 -15.505 1.00 92.69 214 SER A C 1
ATOM 1778 O O . SER A 1 214 ? 10.881 -8.850 -16.656 1.00 92.69 214 SER A O 1
ATOM 1780 N N . THR A 1 215 ? 10.109 -9.129 -14.569 1.00 93.06 215 THR A N 1
ATOM 1781 C CA . THR A 1 215 ? 8.738 -8.692 -14.864 1.00 93.06 215 THR A CA 1
ATOM 1782 C C . THR A 1 215 ? 8.691 -7.291 -15.457 1.00 93.06 215 THR A C 1
ATOM 1784 O O . THR A 1 215 ? 7.872 -7.015 -16.327 1.00 93.06 215 THR A O 1
ATOM 1787 N N . LYS A 1 216 ? 9.547 -6.380 -14.985 1.00 94.00 216 LYS A N 1
ATOM 1788 C CA . LYS A 1 216 ? 9.565 -5.005 -15.478 1.00 94.00 216 LYS A CA 1
ATOM 1789 C C . LYS A 1 216 ? 10.201 -4.902 -16.862 1.00 94.00 216 LYS A C 1
ATOM 1791 O O . LYS A 1 216 ? 9.723 -4.105 -17.661 1.00 94.00 216 LYS A O 1
ATOM 1796 N N . LEU A 1 217 ? 11.216 -5.716 -17.136 1.00 95.94 217 LEU A N 1
ATOM 1797 C CA . LEU A 1 217 ? 11.837 -5.811 -18.453 1.00 95.94 217 LEU A CA 1
ATOM 1798 C C . LEU A 1 217 ? 10.839 -6.369 -19.482 1.00 95.94 217 LEU A C 1
ATOM 1800 O O . LEU A 1 217 ? 10.573 -5.717 -20.488 1.00 95.94 217 LEU A O 1
ATOM 1804 N N . GLU A 1 218 ? 10.191 -7.493 -19.161 1.00 95.31 218 GLU A N 1
ATOM 1805 C CA . GLU A 1 218 ? 9.139 -8.120 -19.980 1.00 95.31 218 GLU A CA 1
ATOM 1806 C C . GLU A 1 218 ? 7.937 -7.184 -20.190 1.00 95.31 218 GLU A C 1
ATOM 1808 O O . GLU A 1 218 ? 7.404 -7.078 -21.292 1.00 95.31 218 GLU A O 1
ATOM 1813 N N . TYR A 1 219 ? 7.543 -6.433 -19.153 1.00 94.94 219 TYR A N 1
ATOM 1814 C CA . TYR A 1 219 ? 6.493 -5.415 -19.251 1.00 94.94 219 TYR A CA 1
ATOM 1815 C C . TYR A 1 219 ? 6.786 -4.382 -20.342 1.00 94.94 219 TYR A C 1
ATOM 1817 O O . TYR A 1 219 ? 5.846 -3.860 -20.933 1.00 94.94 219 TYR A O 1
ATOM 1825 N N . PHE A 1 220 ? 8.047 -4.046 -20.620 1.00 97.00 220 PHE A N 1
ATOM 1826 C CA . PHE A 1 220 ? 8.345 -3.078 -21.672 1.00 97.00 220 PHE A CA 1
ATOM 1827 C C . PHE A 1 220 ? 8.262 -3.665 -23.079 1.00 97.00 220 PHE A C 1
ATOM 1829 O O . PHE A 1 220 ? 7.941 -2.927 -24.007 1.00 97.00 220 PHE A O 1
ATOM 1836 N N . TRP A 1 221 ? 8.426 -4.977 -23.255 1.00 95.00 221 TRP A N 1
ATOM 1837 C CA . TRP A 1 221 ? 8.322 -5.607 -24.575 1.00 95.00 221 TRP A CA 1
ATOM 1838 C C . TRP A 1 221 ? 6.963 -5.407 -25.241 1.00 95.00 221 TRP A C 1
ATOM 1840 O O . TRP A 1 221 ? 6.909 -5.297 -26.463 1.00 95.00 221 TRP A O 1
ATOM 1850 N N . GLN A 1 222 ? 5.886 -5.289 -24.457 1.00 94.31 222 GLN A N 1
ATOM 1851 C CA . GLN A 1 222 ? 4.540 -5.061 -24.994 1.00 94.31 222 GLN A CA 1
ATOM 1852 C C . GLN A 1 222 ? 4.403 -3.724 -25.746 1.00 94.31 222 GLN A C 1
ATOM 1854 O O . GLN A 1 222 ? 3.476 -3.560 -26.531 1.00 94.31 222 GLN A O 1
ATOM 1859 N N . PHE A 1 223 ? 5.313 -2.771 -25.512 1.00 94.81 223 PHE A N 1
ATOM 1860 C CA . PHE A 1 223 ? 5.311 -1.457 -26.163 1.00 94.81 223 PHE A CA 1
ATOM 1861 C C . PHE A 1 223 ? 6.318 -1.351 -27.311 1.00 94.81 223 PHE A C 1
ATOM 1863 O O . PHE A 1 223 ? 6.252 -0.399 -28.077 1.00 94.81 223 PHE A O 1
ATOM 1870 N N . ALA A 1 224 ? 7.254 -2.297 -27.440 1.00 89.25 224 ALA A N 1
ATOM 1871 C CA . ALA A 1 224 ? 8.369 -2.201 -28.386 1.00 89.25 224 ALA A CA 1
ATOM 1872 C C . ALA A 1 224 ? 7.945 -2.287 -29.866 1.00 89.25 224 ALA A C 1
ATOM 1874 O O . ALA A 1 224 ? 8.744 -1.995 -30.750 1.00 89.25 224 ALA A O 1
ATOM 1875 N N . GLY A 1 225 ? 6.691 -2.664 -30.133 1.00 85.00 225 GLY A N 1
ATOM 1876 C CA . GLY A 1 225 ? 6.184 -2.909 -31.478 1.00 85.00 225 GLY A CA 1
ATOM 1877 C C . GLY A 1 225 ? 6.648 -4.254 -32.039 1.00 85.00 225 GLY A C 1
ATOM 1878 O O . GLY A 1 225 ? 6.998 -5.175 -31.297 1.00 85.00 225 GLY A O 1
ATOM 1879 N N . GLU A 1 226 ? 6.598 -4.369 -33.364 1.00 88.56 226 GLU A N 1
ATOM 1880 C CA . GLU A 1 226 ? 7.068 -5.543 -34.101 1.00 88.56 226 GLU A CA 1
ATOM 1881 C C . GLU A 1 226 ? 8.594 -5.668 -34.036 1.00 88.56 226 GLU A C 1
ATOM 1883 O O . GLU A 1 226 ? 9.311 -4.668 -33.972 1.00 88.56 226 GLU A O 1
ATOM 1888 N N . GLU A 1 227 ? 9.091 -6.905 -34.094 1.00 87.56 227 GLU A N 1
ATOM 1889 C CA . GLU A 1 227 ? 10.525 -7.213 -34.004 1.00 87.56 227 GLU A CA 1
ATOM 1890 C C . GLU A 1 227 ? 11.351 -6.463 -35.067 1.00 87.56 227 GLU A C 1
ATOM 1892 O O . GLU A 1 227 ? 12.444 -5.981 -34.774 1.00 87.56 227 GLU A O 1
ATOM 1897 N N . GLU A 1 228 ? 10.797 -6.270 -36.269 1.00 88.88 228 GLU A N 1
ATOM 1898 C CA . GLU A 1 228 ? 11.468 -5.558 -37.363 1.00 88.88 228 GLU A CA 1
ATOM 1899 C C . GLU A 1 228 ? 11.784 -4.098 -37.007 1.00 88.88 228 GLU A C 1
ATOM 1901 O O . GLU A 1 228 ? 12.880 -3.617 -37.289 1.00 88.88 228 GLU A O 1
ATOM 1906 N N . LYS A 1 229 ? 10.882 -3.409 -36.293 1.00 90.62 229 LYS A N 1
ATOM 1907 C CA . LYS A 1 229 ? 11.108 -2.021 -35.851 1.00 90.62 229 LYS A CA 1
ATOM 1908 C C . LYS A 1 229 ? 12.232 -1.930 -34.826 1.00 90.62 229 LYS A C 1
ATOM 1910 O O . LYS A 1 229 ? 13.027 -0.988 -34.842 1.00 90.62 229 LYS A O 1
ATOM 1915 N N . VAL A 1 230 ? 12.322 -2.917 -33.936 1.00 92.94 230 VAL A N 1
ATOM 1916 C CA . VAL A 1 230 ? 13.419 -3.012 -32.963 1.00 92.94 230 VAL A CA 1
ATOM 1917 C C . VAL A 1 230 ? 14.739 -3.265 -33.695 1.00 92.94 230 VAL A C 1
ATOM 1919 O O . VAL A 1 230 ? 15.741 -2.612 -33.398 1.00 92.94 230 VAL A O 1
ATOM 1922 N N . ALA A 1 231 ? 14.738 -4.156 -34.689 1.00 92.88 231 ALA A N 1
ATOM 1923 C CA . ALA A 1 231 ? 15.908 -4.451 -35.510 1.00 92.88 231 ALA A CA 1
ATOM 1924 C C . ALA A 1 231 ? 16.364 -3.251 -36.356 1.00 92.88 231 ALA A C 1
ATOM 1926 O O . ALA A 1 231 ? 17.565 -3.035 -36.515 1.00 92.88 231 ALA A O 1
ATOM 1927 N N . GLU A 1 232 ? 15.436 -2.464 -36.897 1.00 94.19 232 GLU A N 1
ATOM 1928 C CA . GLU A 1 232 ? 15.725 -1.225 -37.629 1.00 94.19 232 GLU A CA 1
ATOM 1929 C C . GLU A 1 232 ? 16.322 -0.155 -36.708 1.00 94.19 232 GLU A C 1
ATOM 1931 O O . GLU A 1 232 ? 17.363 0.424 -37.019 1.00 94.19 232 GLU A O 1
ATOM 1936 N N . THR A 1 233 ? 15.726 0.039 -35.527 1.00 94.88 233 THR A N 1
ATOM 1937 C CA . THR A 1 233 ? 16.234 0.977 -34.511 1.00 94.88 233 THR A CA 1
ATOM 1938 C C . THR A 1 233 ? 17.666 0.622 -34.108 1.00 94.88 233 THR A C 1
ATOM 1940 O O . THR A 1 233 ? 18.527 1.492 -33.992 1.00 94.88 233 THR A O 1
ATOM 1943 N N . TRP A 1 234 ? 17.944 -0.670 -33.944 1.00 94.56 234 TRP A N 1
ATOM 1944 C CA . TRP A 1 234 ? 19.284 -1.157 -33.645 1.00 94.56 234 TRP A CA 1
ATOM 1945 C C . TRP A 1 234 ? 20.278 -0.936 -34.790 1.00 94.56 234 TRP A C 1
ATOM 1947 O O . TRP A 1 234 ? 21.373 -0.440 -34.548 1.00 94.56 234 TRP A O 1
ATOM 1957 N N . ARG A 1 235 ? 19.899 -1.249 -36.037 1.00 94.94 235 ARG A N 1
ATOM 1958 C CA . ARG A 1 235 ? 20.748 -0.995 -37.216 1.00 94.94 235 ARG A CA 1
ATOM 1959 C C . ARG A 1 235 ? 21.110 0.484 -37.335 1.00 94.94 235 ARG A C 1
ATOM 1961 O O . ARG A 1 235 ? 22.244 0.827 -37.656 1.00 94.94 235 ARG A O 1
ATOM 1968 N N . ARG A 1 236 ? 20.157 1.372 -37.039 1.00 96.19 236 ARG A N 1
ATOM 1969 C CA . ARG A 1 236 ? 20.397 2.817 -37.016 1.00 96.19 236 ARG A CA 1
ATOM 1970 C C . ARG A 1 236 ? 21.433 3.203 -35.958 1.00 96.19 236 ARG A C 1
ATOM 1972 O O . ARG A 1 236 ? 22.360 3.942 -36.275 1.00 96.19 236 ARG A O 1
ATOM 1979 N N . PHE A 1 237 ? 21.313 2.666 -34.746 1.00 95.50 237 PHE A N 1
ATOM 1980 C CA . PHE A 1 237 ? 22.312 2.860 -33.694 1.00 95.50 237 PHE A CA 1
ATOM 1981 C C . PHE A 1 237 ? 23.712 2.397 -34.126 1.00 95.50 237 PHE A C 1
ATOM 1983 O O . PHE A 1 237 ? 24.683 3.130 -33.931 1.00 95.50 237 PHE A O 1
ATOM 1990 N N . GLU A 1 238 ? 23.831 1.218 -34.742 1.00 93.75 238 GLU A N 1
ATOM 1991 C CA . GLU A 1 238 ? 25.117 0.694 -35.226 1.00 93.75 238 GLU A CA 1
ATOM 1992 C C . GLU A 1 238 ? 25.739 1.610 -36.285 1.00 93.75 238 GLU A C 1
ATOM 1994 O O . GLU A 1 238 ? 26.916 1.952 -36.183 1.00 93.75 238 GLU A O 1
ATOM 1999 N N . ASN A 1 239 ? 24.938 2.067 -37.251 1.00 93.81 239 ASN A N 1
ATOM 2000 C CA . ASN A 1 239 ? 25.395 2.954 -38.322 1.00 93.81 239 ASN A CA 1
ATOM 2001 C C . ASN A 1 239 ? 25.843 4.329 -37.803 1.00 93.81 239 ASN A C 1
ATOM 2003 O O . ASN A 1 239 ? 26.828 4.877 -38.291 1.00 93.81 239 ASN A O 1
ATOM 2007 N N . GLU A 1 240 ? 25.128 4.897 -36.829 1.00 93.12 240 GLU A N 1
ATOM 2008 C CA . GLU A 1 240 ? 25.428 6.233 -36.297 1.00 93.12 240 GLU A CA 1
ATOM 2009 C C . GLU A 1 240 ? 26.599 6.231 -35.304 1.00 93.12 240 GLU A C 1
ATOM 2011 O O . GLU A 1 240 ? 27.310 7.228 -35.190 1.00 93.12 240 GLU A O 1
ATOM 2016 N N . THR A 1 241 ? 26.812 5.130 -34.577 1.00 88.62 241 THR A N 1
ATOM 2017 C CA . THR A 1 241 ? 27.824 5.070 -33.508 1.00 88.62 241 THR A CA 1
ATOM 2018 C C . THR A 1 241 ? 29.063 4.252 -33.860 1.00 88.62 241 THR A C 1
ATOM 2020 O O . THR A 1 241 ? 30.064 4.344 -33.149 1.00 88.62 241 THR A O 1
ATOM 2023 N N . GLY A 1 242 ? 29.012 3.434 -34.916 1.00 82.25 242 GLY A N 1
ATOM 2024 C CA . GLY A 1 242 ? 30.071 2.485 -35.274 1.00 82.25 242 GLY A CA 1
ATOM 2025 C C . GLY A 1 242 ? 30.257 1.344 -34.264 1.00 82.25 242 GLY A C 1
ATOM 2026 O O . GLY A 1 242 ? 31.243 0.613 -34.342 1.00 82.25 242 GLY A O 1
ATOM 2027 N N . LYS A 1 243 ? 29.348 1.189 -33.289 1.00 70.88 243 LYS A N 1
ATOM 2028 C CA . LYS A 1 243 ? 29.434 0.194 -32.207 1.00 70.88 243 LYS A CA 1
ATOM 2029 C C . LYS A 1 243 ? 28.491 -0.982 -32.482 1.00 70.88 243 LYS A C 1
ATOM 2031 O O . LYS A 1 243 ? 27.357 -0.994 -32.011 1.00 70.88 243 LYS A O 1
ATOM 2036 N N . GLY A 1 244 ? 28.973 -1.966 -33.241 1.00 57.50 244 GLY A N 1
ATOM 2037 C CA . GLY A 1 244 ? 28.306 -3.258 -33.449 1.00 57.50 244 GLY A CA 1
ATOM 2038 C C . GLY A 1 244 ? 28.828 -4.362 -32.512 1.00 57.50 244 GLY A C 1
ATOM 2039 O O . GLY A 1 244 ? 29.888 -4.197 -31.901 1.00 57.50 244 GLY A O 1
ATOM 2040 N N . PRO A 1 245 ? 28.121 -5.503 -32.397 1.00 48.50 245 PRO A N 1
ATOM 2041 C CA . PRO A 1 245 ? 28.549 -6.648 -31.585 1.00 48.50 245 PRO A CA 1
ATOM 2042 C C . PRO A 1 245 ? 29.878 -7.273 -32.053 1.00 48.50 245 PRO A C 1
ATOM 2044 O O . PRO A 1 245 ? 30.569 -7.878 -31.239 1.00 48.50 245 PRO A O 1
ATOM 2047 N N . ASP A 1 246 ? 30.280 -7.045 -33.307 1.00 46.50 246 ASP A N 1
ATOM 2048 C CA . ASP A 1 246 ? 31.525 -7.563 -33.898 1.00 46.50 246 ASP A CA 1
ATOM 2049 C C . ASP A 1 246 ? 32.702 -6.565 -33.842 1.00 46.50 246 ASP A C 1
ATOM 2051 O O . ASP A 1 246 ? 33.738 -6.763 -34.475 1.00 46.50 246 ASP A O 1
ATOM 2055 N N . GLY A 1 247 ? 32.569 -5.479 -33.071 1.00 43.62 247 GLY A N 1
ATOM 2056 C CA . GLY A 1 247 ? 33.588 -4.440 -32.904 1.00 43.62 247 GLY A CA 1
ATOM 2057 C C . GLY A 1 247 ? 34.767 -4.863 -32.023 1.00 43.62 247 GLY A C 1
ATOM 2058 O O . GLY A 1 247 ? 35.032 -4.246 -30.991 1.00 43.62 247 GLY A O 1
ATOM 2059 N N . GLN A 1 248 ? 35.493 -5.904 -32.426 1.00 38.66 248 GLN A N 1
ATOM 2060 C CA . GLN A 1 248 ? 36.866 -6.123 -31.994 1.00 38.66 248 GLN A CA 1
ATOM 2061 C C . GLN A 1 248 ? 37.702 -5.023 -32.658 1.00 38.66 248 GLN A C 1
ATOM 2063 O O . GLN A 1 248 ? 37.967 -5.071 -33.853 1.00 38.66 248 GLN A O 1
ATOM 2068 N N . GLY A 1 249 ? 37.996 -3.964 -31.900 1.00 35.53 249 GLY A N 1
ATOM 2069 C CA . GLY A 1 249 ? 38.699 -2.787 -32.400 1.00 35.53 249 GLY A CA 1
ATOM 2070 C C . GLY A 1 249 ? 40.040 -3.159 -33.025 1.00 35.53 249 GLY A C 1
ATOM 2071 O O . GLY A 1 249 ? 40.991 -3.469 -32.311 1.00 35.53 249 GLY A O 1
ATOM 2072 N N . ASP A 1 250 ? 40.103 -3.107 -34.353 1.00 30.97 250 ASP A N 1
ATOM 2073 C CA . ASP A 1 250 ? 41.346 -3.101 -35.107 1.00 30.97 250 ASP A CA 1
ATOM 2074 C C . ASP A 1 250 ? 41.993 -1.723 -34.924 1.00 30.97 250 ASP A C 1
ATOM 2076 O O . ASP A 1 250 ? 41.550 -0.706 -35.463 1.00 30.97 250 ASP A O 1
ATOM 2080 N N . THR A 1 251 ? 43.015 -1.666 -34.075 1.00 45.47 251 THR A N 1
ATOM 2081 C CA . THR A 1 251 ? 43.926 -0.528 -34.002 1.00 45.47 251 THR A CA 1
ATOM 2082 C C . THR A 1 251 ? 44.879 -0.595 -35.187 1.00 45.47 251 THR A C 1
ATOM 2084 O O . THR A 1 251 ? 46.002 -1.069 -35.036 1.00 45.47 251 THR A O 1
ATOM 2087 N N . SER A 1 252 ? 44.461 -0.100 -36.349 1.00 34.72 252 SER A N 1
ATOM 2088 C CA . SER A 1 252 ? 45.373 0.127 -37.470 1.00 34.72 252 SER A CA 1
ATOM 2089 C C . SER A 1 252 ? 44.995 1.380 -38.260 1.00 34.72 252 SER A C 1
ATOM 2091 O O . SER A 1 252 ? 43.849 1.572 -38.647 1.00 34.72 252 SER A O 1
ATOM 2093 N N . ALA A 1 253 ? 46.025 2.187 -38.531 1.00 34.03 253 ALA A N 1
ATOM 2094 C CA . ALA A 1 253 ? 46.085 3.310 -39.469 1.00 34.03 253 ALA A CA 1
ATOM 2095 C C . ALA A 1 253 ? 45.606 4.698 -38.987 1.00 34.03 253 ALA A C 1
ATOM 2097 O O . ALA A 1 253 ? 44.701 5.303 -39.553 1.00 34.03 253 ALA A O 1
ATOM 2098 N N . VAL A 1 254 ? 46.365 5.301 -38.061 1.00 36.81 254 VAL A N 1
ATOM 2099 C CA . VAL A 1 254 ? 46.710 6.727 -38.221 1.00 36.81 254 VAL A CA 1
ATOM 2100 C C . VAL A 1 254 ? 47.979 6.780 -39.063 1.00 36.81 254 VAL A C 1
ATOM 2102 O O . VAL A 1 254 ? 49.085 6.539 -38.580 1.00 36.81 254 VAL A O 1
ATOM 2105 N N . VAL A 1 255 ? 47.797 7.040 -40.354 1.00 38.84 255 VAL A N 1
ATOM 2106 C CA . VAL A 1 255 ? 48.875 7.271 -41.313 1.00 38.84 255 VAL A CA 1
ATOM 2107 C C . VAL A 1 255 ? 49.573 8.578 -40.937 1.00 38.84 255 VAL A C 1
ATOM 2109 O O . VAL A 1 255 ? 48.990 9.656 -41.014 1.00 38.84 255 VAL A O 1
ATOM 2112 N N . HIS A 1 256 ? 50.833 8.477 -40.517 1.00 39.31 256 HIS A N 1
ATOM 2113 C CA . HIS A 1 256 ? 51.778 9.587 -40.556 1.00 39.31 256 HIS A CA 1
ATOM 2114 C C . HIS A 1 256 ? 52.068 9.921 -42.022 1.00 39.31 256 HIS A C 1
ATOM 2116 O O . HIS A 1 256 ? 52.815 9.206 -42.685 1.00 39.31 256 HIS A O 1
ATOM 2122 N N . SER A 1 257 ? 51.515 11.020 -42.527 1.00 38.34 257 SER A N 1
ATOM 2123 C CA . SER A 1 257 ? 52.046 11.687 -43.715 1.00 38.34 257 SER A CA 1
ATOM 2124 C C . SER A 1 257 ? 52.927 12.845 -43.260 1.00 38.34 257 SER A C 1
ATOM 2126 O O . SER A 1 257 ? 52.470 13.975 -43.090 1.00 38.34 257 SER A O 1
ATOM 2128 N N . GLY A 1 258 ? 54.199 12.530 -43.024 1.00 33.94 258 GLY A N 1
ATOM 2129 C CA . GLY A 1 258 ? 55.263 13.514 -43.093 1.00 33.94 258 GLY A CA 1
ATOM 2130 C C . GLY A 1 258 ? 55.572 13.804 -44.559 1.00 33.94 258 GLY A C 1
ATOM 2131 O O . GLY A 1 258 ? 55.889 12.895 -45.320 1.00 33.94 258 GLY A O 1
ATOM 2132 N N . THR A 1 259 ? 55.514 15.073 -44.937 1.00 41.34 259 THR A N 1
ATOM 2133 C CA . THR A 1 259 ? 56.201 15.591 -46.122 1.00 41.34 259 THR A CA 1
ATOM 2134 C C . THR A 1 259 ? 57.067 16.741 -45.652 1.00 41.34 259 THR A C 1
ATOM 2136 O O . THR A 1 259 ? 56.569 17.808 -45.302 1.00 41.34 259 THR A O 1
ATOM 2139 N N . GLY A 1 260 ? 58.370 16.472 -45.584 1.00 36.44 260 GLY A N 1
ATOM 2140 C CA . GLY A 1 260 ? 59.392 17.501 -45.530 1.00 36.44 260 GLY A CA 1
ATOM 2141 C C . GLY A 1 260 ? 59.559 18.153 -46.901 1.00 36.44 260 GLY A C 1
ATOM 2142 O O . GLY A 1 260 ? 59.421 17.501 -47.934 1.00 36.44 260 GLY A O 1
ATOM 2143 N N . GLY A 1 261 ? 59.882 19.438 -46.880 1.00 35.19 261 GLY A N 1
ATOM 2144 C CA . GLY A 1 261 ? 60.390 20.208 -48.006 1.00 35.19 261 GLY A CA 1
ATOM 2145 C C . GLY A 1 261 ? 61.134 21.394 -47.412 1.00 35.19 261 GLY A C 1
ATOM 2146 O O . GLY A 1 261 ? 60.520 22.217 -46.738 1.00 35.19 261 GLY A O 1
ATOM 2147 N N . GLY A 1 262 ? 62.460 21.374 -47.535 1.00 41.03 262 GLY A N 1
ATOM 2148 C CA . GLY A 1 262 ? 63.357 22.403 -47.023 1.00 41.03 262 GLY A CA 1
ATOM 2149 C C . GLY A 1 262 ? 63.561 23.564 -47.997 1.00 41.03 262 GLY A C 1
ATOM 2150 O O . GLY A 1 262 ? 62.844 23.683 -48.987 1.00 41.03 262 GLY A O 1
ATOM 2151 N N . ASP A 1 263 ? 64.608 24.329 -47.676 1.00 39.53 263 ASP A N 1
ATOM 2152 C CA . ASP A 1 263 ? 65.222 25.461 -48.389 1.00 39.53 263 ASP A CA 1
ATOM 2153 C C . ASP A 1 263 ? 64.511 26.816 -48.281 1.00 39.53 263 ASP A C 1
ATOM 2155 O O . ASP A 1 263 ? 63.292 26.917 -48.295 1.00 39.53 263 ASP A O 1
ATOM 2159 N N . GLU A 1 264 ? 65.185 27.964 -48.287 1.00 45.59 264 GLU A N 1
ATOM 2160 C CA . GLU A 1 264 ? 66.479 28.458 -47.799 1.00 45.59 264 GLU A CA 1
ATOM 2161 C C . GLU A 1 264 ? 66.414 29.990 -48.058 1.00 45.59 264 GLU A C 1
ATOM 2163 O O . GLU A 1 264 ? 65.821 30.414 -49.046 1.00 45.59 264 GLU A O 1
ATOM 2168 N N . LYS A 1 265 ? 67.123 30.790 -47.245 1.00 43.69 265 LYS A N 1
ATOM 2169 C CA . LYS A 1 265 ? 67.751 32.100 -47.575 1.00 43.69 265 LYS A CA 1
ATOM 2170 C C . LYS A 1 265 ? 66.943 33.415 -47.701 1.00 43.69 265 LYS A C 1
ATOM 2172 O O . LYS A 1 265 ? 65.950 33.528 -48.402 1.00 43.69 265 LYS A O 1
ATOM 2177 N N . GLY A 1 266 ? 67.585 34.458 -47.143 1.00 43.72 266 GLY A N 1
ATOM 2178 C CA . GLY A 1 266 ? 67.434 35.894 -47.446 1.00 43.72 266 GLY A CA 1
ATOM 2179 C C . GLY A 1 266 ? 66.603 36.637 -46.394 1.00 43.72 266 GLY A C 1
ATOM 2180 O O . GLY A 1 266 ? 65.416 36.389 -46.295 1.00 43.72 266 GLY A O 1
ATOM 2181 N N . GLY A 1 267 ? 67.111 37.516 -45.528 1.00 46.69 267 GLY A N 1
ATOM 2182 C CA . GLY A 1 267 ? 68.191 38.480 -45.708 1.00 46.69 267 GLY A CA 1
ATOM 2183 C C . GLY A 1 267 ? 67.615 39.852 -46.074 1.00 46.69 267 GLY A C 1
ATOM 2184 O O . GLY A 1 267 ? 67.592 40.172 -47.256 1.00 46.69 267 GLY A O 1
ATOM 2185 N N . ASN A 1 268 ? 67.120 40.606 -45.083 1.00 46.88 268 ASN A N 1
ATOM 2186 C CA . ASN A 1 268 ? 67.425 42.022 -44.800 1.00 46.88 268 ASN A CA 1
ATOM 2187 C C . ASN A 1 268 ? 66.691 42.472 -43.529 1.00 46.88 268 ASN A C 1
ATOM 2189 O O . ASN A 1 268 ? 65.497 42.122 -43.400 1.00 46.88 268 ASN A O 1
#

Secondary structure (DSSP, 8-state):
---TT------GGGGG-HHHHTS-HHHHHHHHHHHHHHHHH-BTTEEEE-TT-HHHHHHHT-SSHHHHHHHHHHSTTEEEEE-SSTT-EEEEETTHHHHH--HHHHHHHHHHHHHHHHHHHHHHHHHHHHHTTSPPPPTTHHHHHHHHHHHHTT--TT----HHHHHHHHHHHTTS-HHHHHHHHHHHHH-TTTBT-STT--B---HHHHTS-HHHHHHHHTTS--HHHHHHHHHHHHHHH---TT----------------------

Sequence (268 aa):
MADQGRWFKLWITANTDPDLENLTLENFGRWCRFGAFLKAHGTRGTIKIKPPGKALCNLFRVQTFDEVLVIFRLFPNTEMRYGKDTVTVEVSWRNWLKYQEDTTVARRMKRHRALRSKKRGEEKRGEERRINTLSSPPSGDAVTVFEFWKWCMEKSDRTQFTEERKKKVRDRLKVYSLRDVVRAICGNAACPHNQGHNERDTKFDDLELICRNSTKLEYFWQFAGEEEKVAETWRRFENETGKGPDGQGDTSAVVHSGTGGGDEKGGN

pLDDT: mean 83.16, std 18.15, range [30.97, 98.38]

Organism: NCBI:txid412755

Radius of gyration: 38.62 Å; chains: 1; bounding box: 105×63×98 Å

Foldseek 3Di:
DPPPFQDFADDPCCCVDPQNVPDDPLLSQLLSLVLSVCSVANDPQKDKDFPQRVVSCVSSVHDGPVVSVVSQVSHGQKDWDADPPNGMIMIGRRCSCVRDDPPPPVVVVVVVVVVVVVVVVVQVVVLVVLLVVFDFADPVLLVVLVLLLCVLVVNDPPDDCDPLLSVLSRSVVSRDPSLLLLLLLLLLSQDCCQCQVHPRSHHNRDSCQCSVGPVSVVVSNVRNPDSVSSVVSVVVSCVVPVDDPPCPPDPDDPDDDDDDDDDDDDDD